Protein AF-A0A368ZYV3-F1 (afdb_monomer)

Radius of gyration: 25.02 Å; Cα contacts (8 Å, |Δi|>4): 483; chains: 1; bounding box: 63×37×104 Å

St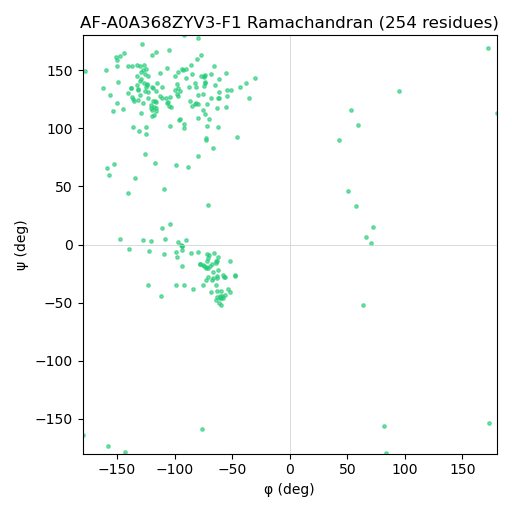ructure (mmCIF, N/CA/C/O backbone):
data_AF-A0A368ZYV3-F1
#
_entry.id   AF-A0A368ZYV3-F1
#
loop_
_atom_site.group_PDB
_atom_site.id
_atom_site.type_symbol
_atom_site.label_atom_id
_atom_site.label_alt_id
_atom_site.label_comp_id
_atom_site.label_asym_id
_atom_site.label_entity_id
_atom_site.label_seq_id
_atom_site.pdbx_PDB_ins_code
_atom_site.Cartn_x
_atom_site.Cartn_y
_atom_site.Cartn_z
_atom_site.occupancy
_atom_site.B_iso_or_equiv
_atom_site.auth_seq_id
_atom_site.auth_comp_id
_atom_site.auth_asym_id
_atom_site.auth_atom_id
_atom_site.pdbx_PDB_model_num
ATOM 1 N N . MET A 1 1 ? 30.693 12.820 -78.536 1.00 33.97 1 MET A N 1
ATOM 2 C CA . MET A 1 1 ? 31.665 11.745 -78.817 1.00 33.97 1 MET A CA 1
ATOM 3 C C . MET A 1 1 ? 32.549 11.592 -77.582 1.00 33.97 1 MET A C 1
ATOM 5 O O . MET A 1 1 ? 33.173 12.561 -77.186 1.00 33.97 1 MET A O 1
ATOM 9 N N . HIS A 1 2 ? 32.470 10.416 -76.956 1.00 32.28 2 HIS A N 1
ATOM 10 C CA . HIS A 1 2 ? 33.308 9.838 -75.888 1.00 32.28 2 HIS A CA 1
ATOM 11 C C . HIS A 1 2 ? 33.482 10.515 -74.511 1.00 32.28 2 HIS A C 1
ATOM 13 O O . HIS A 1 2 ? 34.312 11.390 -74.295 1.00 32.28 2 HIS A O 1
ATOM 19 N N . GLN A 1 3 ? 32.749 9.920 -73.557 1.00 32.88 3 GLN A N 1
ATOM 20 C CA . GLN A 1 3 ? 33.145 9.590 -72.181 1.00 32.88 3 GLN A CA 1
ATOM 21 C C . GLN A 1 3 ? 34.642 9.289 -71.990 1.00 32.88 3 GLN A C 1
ATOM 23 O O . GLN A 1 3 ? 35.228 8.524 -72.757 1.00 32.88 3 GLN A O 1
ATOM 28 N N . LYS A 1 4 ? 35.178 9.716 -70.840 1.00 32.16 4 LYS A N 1
ATOM 29 C CA . LYS A 1 4 ? 36.143 8.928 -70.062 1.00 32.16 4 LYS A CA 1
ATOM 30 C C . LYS A 1 4 ?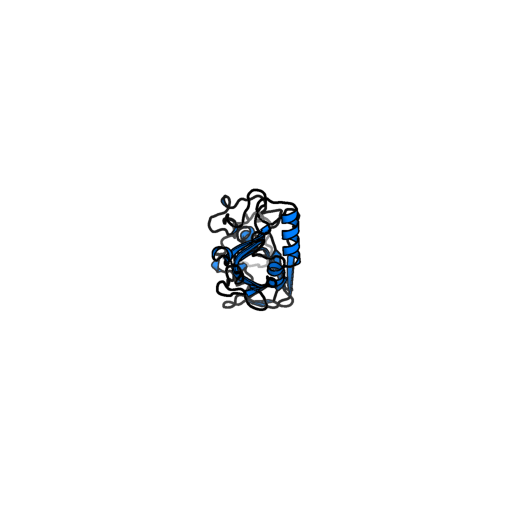 35.715 8.899 -68.594 1.00 32.16 4 LYS A C 1
ATOM 32 O O . LYS A 1 4 ? 35.490 9.938 -67.985 1.00 32.16 4 LYS A O 1
ATOM 37 N N . PHE A 1 5 ? 35.567 7.680 -68.085 1.00 38.03 5 PHE A N 1
ATOM 38 C CA . PHE A 1 5 ? 35.397 7.336 -66.677 1.00 38.03 5 PHE A CA 1
ATOM 39 C C . PHE A 1 5 ? 36.722 7.486 -65.926 1.00 38.03 5 PHE A C 1
ATOM 41 O O . PHE A 1 5 ? 37.752 7.073 -66.451 1.00 38.03 5 PHE A O 1
ATOM 48 N N . THR A 1 6 ? 36.651 7.905 -64.664 1.00 37.31 6 THR A N 1
ATOM 49 C CA . THR A 1 6 ? 37.483 7.353 -63.584 1.00 37.31 6 THR A CA 1
ATOM 50 C C . THR A 1 6 ? 36.707 7.455 -62.274 1.00 37.31 6 THR A C 1
ATOM 52 O O . THR A 1 6 ? 36.262 8.531 -61.888 1.00 37.31 6 THR A O 1
ATOM 55 N N . SER A 1 7 ? 36.504 6.295 -61.657 1.00 40.12 7 SER A N 1
ATOM 56 C CA . SER A 1 7 ? 35.848 6.066 -60.368 1.00 40.12 7 SER A CA 1
ATOM 57 C C . SER A 1 7 ? 36.787 6.360 -59.184 1.00 40.12 7 SER A C 1
ATOM 59 O O . SER A 1 7 ? 37.982 6.551 -59.396 1.00 40.12 7 SER A O 1
ATOM 61 N N . ILE A 1 8 ? 36.239 6.214 -57.961 1.00 34.94 8 ILE A N 1
ATOM 62 C CA . ILE A 1 8 ? 36.860 6.226 -56.609 1.00 34.94 8 ILE A CA 1
ATOM 63 C C . ILE A 1 8 ? 36.805 7.615 -55.948 1.00 34.94 8 ILE A C 1
ATOM 65 O O . ILE A 1 8 ? 37.243 8.584 -56.544 1.00 34.94 8 ILE A O 1
ATOM 69 N N . SER A 1 9 ? 36.404 7.829 -54.695 1.00 34.31 9 SER A N 1
ATOM 70 C CA . SER A 1 9 ? 35.602 7.159 -53.659 1.00 34.31 9 SER A CA 1
ATOM 71 C C . SER A 1 9 ? 35.607 8.151 -52.477 1.00 34.31 9 SER A C 1
ATOM 73 O O . SER A 1 9 ? 36.602 8.844 -52.296 1.00 34.31 9 SER A O 1
ATOM 75 N N . LEU A 1 10 ? 34.533 8.167 -51.682 1.00 35.06 10 LEU A N 1
ATOM 76 C CA . LEU A 1 10 ? 34.496 8.532 -50.254 1.00 35.06 10 LEU A CA 1
ATOM 77 C C . LEU A 1 10 ? 35.099 9.885 -49.795 1.00 35.06 10 LEU A C 1
ATOM 79 O O . LEU A 1 10 ? 36.307 10.062 -49.722 1.00 35.06 10 LEU A O 1
ATOM 83 N N . ILE A 1 11 ? 34.246 10.772 -49.275 1.00 35.81 11 ILE A N 1
ATOM 84 C CA . ILE A 1 11 ? 34.089 11.019 -47.824 1.00 35.81 11 ILE A CA 1
ATOM 85 C C . ILE A 1 11 ? 33.019 12.106 -47.654 1.00 35.81 11 ILE A C 1
ATOM 87 O O . ILE A 1 11 ? 33.188 13.262 -48.039 1.00 35.81 11 ILE A O 1
ATOM 91 N N . CYS A 1 12 ? 31.893 11.702 -47.068 1.00 31.83 12 CYS A N 1
ATOM 92 C CA . CYS A 1 12 ? 30.868 12.589 -46.545 1.00 31.83 12 CYS A CA 1
ATOM 93 C C . CYS A 1 12 ? 31.456 13.452 -45.420 1.00 31.83 12 CYS A C 1
ATOM 95 O O . CYS A 1 12 ? 31.539 13.011 -44.277 1.00 31.83 12 CYS A O 1
ATOM 97 N N . LEU A 1 13 ? 31.796 14.704 -45.717 1.00 36.81 13 LEU A N 1
ATOM 98 C CA . LEU A 1 13 ? 31.813 15.769 -44.716 1.00 36.81 13 LEU A CA 1
ATOM 99 C C . LEU A 1 13 ? 30.372 16.252 -44.499 1.00 36.81 13 LEU A C 1
ATOM 101 O O . LEU A 1 13 ? 29.961 17.299 -44.986 1.00 36.81 13 LEU A O 1
ATOM 105 N N . ALA A 1 14 ? 29.591 15.457 -43.767 1.00 34.62 14 ALA A N 1
ATOM 106 C CA . ALA A 1 14 ? 28.346 15.901 -43.148 1.00 34.62 14 ALA A CA 1
ATOM 107 C C . ALA A 1 14 ? 28.633 16.232 -41.677 1.00 34.62 14 ALA A C 1
ATOM 109 O O . ALA A 1 14 ? 28.217 15.525 -40.767 1.00 34.62 14 ALA A O 1
ATOM 110 N N . ALA A 1 15 ? 29.399 17.299 -41.454 1.00 38.00 15 ALA A N 1
ATOM 111 C CA . ALA A 1 15 ? 29.661 17.858 -40.131 1.00 38.00 15 ALA A CA 1
ATOM 112 C C . ALA A 1 15 ? 28.939 19.203 -39.967 1.00 38.00 15 ALA A C 1
ATOM 114 O O . ALA A 1 15 ? 29.550 20.175 -39.554 1.00 38.00 15 ALA A O 1
ATOM 115 N N . LEU A 1 16 ? 27.653 19.269 -40.329 1.00 39.84 16 LEU A N 1
ATOM 116 C CA . LEU A 1 16 ? 26.749 20.386 -40.022 1.00 39.84 16 LEU A CA 1
ATOM 117 C C . LEU A 1 16 ? 25.301 19.870 -39.966 1.00 39.84 16 LEU A C 1
ATOM 119 O O . LEU A 1 16 ? 24.495 20.139 -40.848 1.00 39.84 16 LEU A O 1
ATOM 123 N N . ALA A 1 17 ? 24.982 19.080 -38.941 1.00 35.84 17 ALA A N 1
ATOM 124 C CA . ALA A 1 17 ? 23.601 18.787 -38.547 1.00 35.84 17 ALA A CA 1
ATOM 125 C C . ALA A 1 17 ? 23.559 18.357 -37.071 1.00 35.84 17 ALA A C 1
ATOM 127 O O . ALA A 1 17 ? 23.160 17.246 -36.742 1.00 35.84 17 ALA A O 1
ATOM 128 N N . CYS A 1 18 ? 24.015 19.229 -36.172 1.00 36.91 18 CYS A N 1
ATOM 129 C CA . CYS A 1 18 ? 23.784 19.084 -34.734 1.00 36.91 18 CYS A CA 1
ATOM 130 C C . CYS A 1 18 ? 22.955 20.282 -34.269 1.00 36.91 18 CYS A C 1
ATOM 132 O O . CYS A 1 18 ? 23.460 21.226 -33.682 1.00 36.91 18 CYS A O 1
ATOM 134 N N . ASN A 1 19 ? 21.701 20.282 -34.699 1.00 35.53 19 ASN A N 1
ATOM 135 C CA . ASN A 1 19 ? 20.584 21.007 -34.104 1.00 35.53 19 ASN A CA 1
ATOM 136 C C . ASN A 1 19 ? 19.347 20.271 -34.600 1.00 35.53 19 ASN A C 1
ATOM 138 O O . ASN A 1 19 ? 18.601 20.750 -35.450 1.00 35.53 19 ASN A O 1
ATOM 142 N N . LYS A 1 20 ? 19.210 19.021 -34.153 1.00 32.03 20 LYS A N 1
ATOM 143 C CA . LYS A 1 20 ? 17.906 18.389 -34.169 1.00 32.03 20 LYS A CA 1
ATOM 144 C C . LYS A 1 20 ? 17.322 18.698 -32.808 1.00 32.03 20 LYS A C 1
ATOM 146 O O . LYS A 1 20 ? 17.771 18.146 -31.804 1.00 32.03 20 LYS A O 1
ATOM 151 N N . ASP A 1 21 ? 16.397 19.652 -32.806 1.00 30.23 21 ASP A N 1
ATOM 152 C CA . ASP A 1 21 ? 15.378 19.750 -31.778 1.00 30.23 21 ASP A CA 1
ATOM 153 C C . ASP A 1 21 ? 14.994 18.330 -31.372 1.00 30.23 21 ASP A C 1
ATOM 155 O O . ASP A 1 21 ? 14.705 17.482 -32.225 1.00 30.23 21 ASP A O 1
ATOM 159 N N . ILE A 1 22 ? 15.072 18.050 -30.074 1.00 31.38 22 ILE A N 1
ATOM 160 C CA . ILE A 1 22 ? 14.487 16.847 -29.500 1.00 31.38 22 ILE A CA 1
ATOM 161 C C . ILE A 1 22 ? 12.981 17.044 -29.676 1.00 31.38 22 ILE A C 1
ATOM 163 O O . ILE A 1 22 ? 12.295 17.583 -28.809 1.00 31.38 22 ILE A O 1
ATOM 167 N N . GLU A 1 23 ? 12.488 16.713 -30.870 1.00 31.41 23 GLU A N 1
ATOM 168 C CA . GLU A 1 23 ? 11.071 16.604 -31.156 1.00 31.41 23 GLU A CA 1
ATOM 169 C C . GLU A 1 23 ? 10.480 15.703 -30.081 1.00 31.41 23 GLU A C 1
ATOM 171 O O . GLU A 1 23 ? 11.042 14.660 -29.744 1.00 31.41 23 GLU A O 1
ATOM 176 N N . LYS A 1 24 ? 9.365 16.159 -29.514 1.00 33.91 24 LYS A N 1
ATOM 177 C CA . LYS A 1 24 ? 8.504 15.406 -28.609 1.00 33.91 24 LYS A CA 1
ATOM 178 C C . LYS A 1 24 ? 8.254 14.001 -29.170 1.00 33.91 24 LYS A C 1
ATOM 180 O O . LYS A 1 24 ? 7.297 13.790 -29.903 1.00 33.91 24 LYS A O 1
ATOM 185 N N . ILE A 1 25 ? 9.067 13.027 -28.780 1.00 35.09 25 ILE A N 1
ATOM 186 C CA . ILE A 1 25 ? 8.719 11.609 -28.863 1.00 35.09 25 ILE A CA 1
ATOM 187 C C . ILE A 1 25 ? 8.007 11.292 -27.546 1.00 35.09 25 ILE A C 1
ATOM 189 O O . ILE A 1 25 ? 8.547 10.639 -26.663 1.00 35.09 25 ILE A O 1
ATOM 193 N N . LEU A 1 26 ? 6.827 11.879 -27.362 1.00 36.16 26 LEU A N 1
ATOM 194 C CA . LEU A 1 26 ? 5.929 11.593 -26.245 1.00 36.16 26 LEU A CA 1
ATOM 195 C C . LEU A 1 26 ? 4.517 11.426 -26.798 1.00 36.16 26 LEU A C 1
ATOM 197 O O . LEU A 1 26 ? 3.615 12.154 -26.415 1.00 36.16 26 LEU A O 1
ATOM 201 N N . ASP A 1 27 ? 4.379 10.484 -27.724 1.00 34.78 27 ASP A N 1
ATOM 202 C CA . ASP A 1 27 ? 3.109 9.864 -28.110 1.00 34.78 27 ASP A CA 1
ATOM 203 C C . ASP A 1 27 ? 3.357 8.361 -28.342 1.00 34.78 27 ASP A C 1
ATOM 205 O O . ASP A 1 27 ? 2.910 7.774 -29.322 1.00 34.78 27 ASP A O 1
ATOM 209 N N . PHE A 1 28 ? 4.113 7.711 -27.444 1.00 38.25 28 PHE A N 1
ATOM 210 C CA . PHE A 1 28 ? 3.924 6.272 -27.273 1.00 38.25 28 PHE A CA 1
ATOM 211 C C . PHE A 1 28 ? 2.586 6.117 -26.561 1.00 38.25 28 PHE A C 1
ATOM 213 O O . PHE A 1 28 ? 2.461 6.414 -25.369 1.00 38.25 28 PHE A O 1
ATOM 220 N N . GLU A 1 29 ? 1.572 5.760 -27.343 1.00 43.44 29 GLU A N 1
ATOM 221 C CA . GLU A 1 29 ? 0.237 5.439 -26.871 1.00 43.44 29 GLU A CA 1
ATOM 222 C C . GLU A 1 29 ? 0.337 4.561 -25.619 1.00 43.44 29 GLU A C 1
ATOM 224 O O . GLU A 1 29 ? 1.109 3.602 -25.550 1.00 43.44 29 GLU A O 1
ATOM 229 N N . TYR A 1 30 ? -0.466 4.886 -24.607 1.00 43.94 30 TYR A N 1
ATOM 230 C CA . TYR A 1 30 ? -0.571 4.118 -23.363 1.00 43.94 30 TYR A CA 1
ATOM 231 C C . TYR A 1 30 ? -0.837 2.609 -23.592 1.00 43.94 30 TYR A C 1
ATOM 233 O O . TYR A 1 30 ? -0.672 1.820 -22.659 1.00 43.94 30 TYR A O 1
ATOM 241 N N . GLU A 1 31 ? -1.223 2.217 -24.811 1.00 46.94 31 GLU A N 1
ATOM 242 C CA . GLU A 1 31 ? -1.585 0.870 -25.249 1.00 46.94 31 GLU A CA 1
ATOM 243 C C . GLU A 1 31 ? -0.400 -0.093 -25.459 1.00 46.94 31 GLU A C 1
ATOM 245 O O . GLU A 1 31 ? -0.613 -1.302 -25.412 1.00 46.94 31 GLU A O 1
ATOM 250 N N . GLU A 1 32 ? 0.850 0.373 -25.592 1.00 56.84 32 GLU A N 1
ATOM 251 C CA . GLU A 1 32 ? 1.996 -0.533 -25.829 1.00 56.84 32 GLU A CA 1
ATOM 252 C C . GLU A 1 32 ? 2.689 -1.052 -24.552 1.00 56.84 32 GLU A C 1
ATOM 254 O O . GLU A 1 32 ? 3.689 -1.763 -24.633 1.00 56.84 32 GLU A O 1
ATOM 259 N N . ARG A 1 33 ? 2.199 -0.742 -23.344 1.00 72.31 33 ARG A N 1
ATOM 260 C CA . ARG A 1 33 ? 2.863 -1.175 -22.097 1.00 72.31 33 ARG A CA 1
ATOM 261 C C . ARG A 1 33 ? 2.776 -2.689 -21.905 1.00 72.31 33 ARG A C 1
ATOM 263 O O . ARG A 1 33 ? 1.693 -3.261 -21.860 1.00 72.31 33 ARG A O 1
ATOM 270 N N . ASN A 1 34 ? 3.925 -3.327 -21.702 1.00 77.56 34 ASN A N 1
ATOM 271 C CA . ASN A 1 34 ? 4.043 -4.777 -21.519 1.00 77.56 34 ASN A CA 1
ATOM 272 C C . ASN A 1 34 ? 4.670 -5.182 -20.175 1.00 77.56 34 ASN A C 1
ATOM 274 O O . ASN A 1 34 ? 4.814 -6.375 -19.901 1.00 77.56 34 ASN A O 1
ATOM 278 N N . ILE A 1 35 ? 4.981 -4.206 -19.318 1.00 80.56 35 ILE A N 1
ATOM 279 C CA . ILE A 1 35 ? 5.411 -4.408 -17.936 1.00 80.56 35 ILE A CA 1
ATOM 280 C C . ILE A 1 35 ? 4.336 -3.881 -16.991 1.00 80.56 35 ILE A C 1
ATOM 282 O O . ILE A 1 35 ? 3.916 -2.725 -17.089 1.00 80.56 35 ILE A O 1
ATOM 286 N N . TYR A 1 36 ? 3.917 -4.723 -16.053 1.00 81.00 36 TYR A N 1
ATOM 287 C CA . TYR A 1 36 ? 2.884 -4.423 -15.071 1.00 81.00 36 TYR A CA 1
ATOM 288 C C . TYR A 1 36 ? 3.379 -4.713 -13.659 1.00 81.00 36 TYR A C 1
ATOM 290 O O . TYR A 1 36 ? 4.159 -5.639 -13.449 1.00 81.00 36 TYR A O 1
ATOM 298 N N . ILE A 1 37 ? 2.858 -3.970 -12.689 1.00 78.81 37 ILE A N 1
ATOM 299 C CA . ILE A 1 37 ? 3.000 -4.272 -11.264 1.00 78.81 37 ILE A CA 1
ATOM 300 C C . ILE A 1 37 ? 1.632 -4.596 -10.666 1.00 78.81 37 ILE A C 1
ATOM 302 O O . ILE A 1 37 ? 0.637 -3.954 -11.000 1.00 78.81 37 ILE A O 1
ATOM 306 N N . ALA A 1 38 ? 1.572 -5.600 -9.799 1.00 79.19 38 ALA A N 1
ATOM 307 C CA . ALA A 1 38 ? 0.350 -6.024 -9.128 1.00 79.19 38 ALA A CA 1
ATOM 308 C C . ALA A 1 38 ? 0.636 -6.291 -7.645 1.00 79.19 38 ALA A C 1
ATOM 310 O O . ALA A 1 38 ? 1.190 -7.337 -7.311 1.00 79.19 38 ALA A O 1
ATOM 311 N N . PRO A 1 39 ? 0.309 -5.376 -6.724 1.00 76.88 39 PRO A N 1
ATOM 312 C CA . PRO A 1 39 ? 0.388 -5.698 -5.321 1.00 76.88 39 PRO A CA 1
ATOM 313 C C . PRO A 1 39 ? -0.763 -6.606 -4.898 1.00 76.88 39 PRO A C 1
ATOM 315 O O . PRO A 1 39 ? -1.899 -6.495 -5.367 1.00 76.88 39 PRO A O 1
ATOM 318 N N . VAL A 1 40 ? -0.443 -7.503 -3.979 1.00 80.12 40 VAL A N 1
ATOM 319 C CA . VAL A 1 40 ? -1.338 -8.525 -3.462 1.00 80.12 40 VAL A CA 1
ATOM 320 C C . VAL A 1 40 ? -1.288 -8.435 -1.944 1.00 80.12 40 VAL A C 1
ATOM 322 O O . VAL A 1 40 ? -0.251 -8.676 -1.332 1.00 80.12 40 VAL A O 1
ATOM 325 N N . PHE A 1 41 ? -2.398 -8.034 -1.330 1.00 82.75 41 PHE A N 1
ATOM 326 C CA . PHE A 1 41 ? -2.483 -7.862 0.119 1.00 82.75 41 PHE A CA 1
ATOM 327 C C . PHE A 1 41 ? -2.860 -9.177 0.796 1.00 82.75 41 PHE A C 1
ATOM 329 O O . PHE A 1 41 ? -3.793 -9.850 0.356 1.00 82.75 41 PHE A O 1
ATOM 336 N N . PHE A 1 42 ? -2.184 -9.513 1.892 1.00 86.06 42 PHE A N 1
ATOM 337 C CA . PHE A 1 42 ? -2.421 -10.730 2.662 1.00 86.06 42 PHE A CA 1
ATOM 338 C C . PHE A 1 42 ? -2.673 -10.434 4.132 1.00 86.06 42 PHE A C 1
ATOM 340 O O . PHE A 1 42 ? -2.071 -9.539 4.725 1.00 86.06 42 PHE A O 1
ATOM 347 N N . TYR A 1 43 ? -3.524 -11.253 4.735 1.00 86.88 43 TYR A N 1
ATOM 348 C CA . TYR A 1 43 ? -3.726 -11.315 6.173 1.00 86.88 43 TYR A CA 1
ATOM 349 C C . TYR A 1 43 ? -3.895 -12.777 6.587 1.00 86.88 43 TYR A C 1
ATOM 351 O O . TYR A 1 43 ? -4.682 -13.499 5.974 1.00 86.88 43 TYR A O 1
ATOM 359 N N . SER A 1 44 ? -3.161 -13.220 7.614 1.00 85.50 44 SER A N 1
ATOM 360 C CA . SER A 1 44 ? -3.226 -14.593 8.136 1.00 85.50 44 SER A CA 1
ATOM 361 C C . SER A 1 44 ? -3.075 -15.660 7.037 1.00 85.50 44 SER A C 1
ATOM 363 O O . SER A 1 44 ? -3.860 -16.598 6.913 1.00 85.50 44 SER A O 1
ATOM 365 N N . GLY A 1 45 ? -2.089 -15.462 6.155 1.00 82.88 45 GLY A N 1
ATOM 366 C CA . GLY A 1 45 ? -1.786 -16.377 5.046 1.00 82.88 45 GLY A CA 1
ATOM 367 C C . GLY A 1 45 ? -2.809 -16.410 3.899 1.00 82.88 45 GLY A C 1
ATOM 368 O O . GLY A 1 45 ? -2.609 -17.157 2.944 1.00 82.88 45 GLY A O 1
ATOM 369 N N . ALA A 1 46 ? -3.874 -15.606 3.944 1.00 85.75 46 ALA A N 1
ATOM 370 C CA . ALA A 1 46 ? -4.879 -15.518 2.887 1.00 85.75 46 ALA A CA 1
ATOM 371 C C . ALA A 1 46 ? -4.848 -14.151 2.195 1.00 85.75 46 ALA A C 1
ATOM 373 O O . ALA A 1 46 ? -4.580 -13.128 2.823 1.00 85.75 46 ALA A O 1
ATOM 374 N N . VAL A 1 47 ? -5.157 -14.128 0.894 1.00 83.69 47 VAL A N 1
ATOM 375 C CA . VAL A 1 47 ? -5.343 -12.871 0.154 1.00 83.69 47 VAL A CA 1
ATOM 376 C C . VAL A 1 47 ? -6.515 -12.113 0.778 1.00 83.69 47 VAL A C 1
ATOM 378 O O . VAL A 1 47 ? -7.616 -12.658 0.897 1.00 83.69 47 VAL A O 1
ATOM 381 N N . ALA A 1 48 ? -6.289 -10.859 1.161 1.00 81.19 48 ALA A N 1
ATOM 382 C CA . ALA A 1 48 ? -7.326 -9.980 1.676 1.00 81.19 48 ALA A CA 1
ATOM 383 C C . ALA A 1 48 ? -8.398 -9.764 0.600 1.00 81.19 48 ALA A C 1
ATOM 385 O O . ALA A 1 48 ? -8.068 -9.462 -0.546 1.00 81.19 48 ALA A O 1
ATOM 386 N N . ARG A 1 49 ? -9.676 -9.927 0.963 1.00 78.12 49 ARG A N 1
ATOM 387 C CA . ARG A 1 49 ? -10.841 -9.676 0.098 1.00 78.12 49 ARG A CA 1
ATOM 388 C C . ARG A 1 49 ? -11.937 -8.940 0.863 1.00 78.12 49 ARG A C 1
ATOM 390 O O . ARG A 1 49 ? -12.003 -9.064 2.083 1.00 78.12 49 ARG A O 1
ATOM 397 N N . ALA A 1 50 ? -12.777 -8.189 0.147 1.00 77.88 50 ALA A N 1
ATOM 398 C CA . ALA A 1 50 ? -13.821 -7.351 0.749 1.00 77.88 50 ALA A CA 1
ATOM 399 C C . ALA A 1 50 ? -14.851 -8.182 1.509 1.00 77.88 50 ALA A C 1
ATOM 401 O O . ALA A 1 50 ? -15.486 -7.702 2.437 1.00 77.88 50 ALA A O 1
ATOM 402 N N . ASP A 1 51 ? -15.045 -9.417 1.069 1.00 79.19 51 ASP A N 1
ATOM 403 C CA . ASP A 1 51 ? -16.001 -10.393 1.566 1.00 79.19 51 ASP A CA 1
ATOM 404 C C . ASP A 1 51 ? -15.406 -11.335 2.622 1.00 79.19 51 ASP A C 1
ATOM 406 O O . ASP A 1 51 ? -16.122 -12.178 3.160 1.00 79.19 51 ASP A O 1
ATOM 410 N N . THR A 1 52 ? -14.120 -11.188 2.954 1.00 83.94 52 THR A N 1
ATOM 411 C CA . THR A 1 52 ? -13.457 -12.031 3.951 1.00 83.94 52 THR A CA 1
ATOM 412 C C . THR A 1 52 ? -13.458 -11.367 5.324 1.00 83.94 52 THR A C 1
ATOM 414 O O . THR A 1 52 ? -13.073 -10.207 5.476 1.00 83.94 52 THR A O 1
ATOM 417 N N . LEU A 1 53 ? -13.839 -12.145 6.339 1.00 89.62 53 LEU A N 1
ATOM 418 C CA . LEU A 1 53 ? -13.683 -11.800 7.749 1.00 89.62 53 LEU A CA 1
ATOM 419 C C . LEU A 1 53 ? -12.452 -12.487 8.328 1.00 89.62 53 LEU A C 1
ATOM 421 O O . LEU A 1 53 ? -12.269 -13.694 8.175 1.00 89.62 53 LEU A O 1
ATOM 425 N N . PHE A 1 54 ? -11.644 -11.717 9.043 1.00 90.25 54 PHE A N 1
ATOM 426 C CA . PHE A 1 54 ? -10.426 -12.182 9.684 1.00 90.25 54 PHE A CA 1
ATOM 427 C C . PHE A 1 54 ? -10.537 -12.063 11.197 1.00 90.25 54 PHE A C 1
ATOM 429 O O . PHE A 1 54 ? -10.930 -11.016 11.700 1.00 90.25 54 PHE A O 1
ATOM 436 N N . ALA A 1 55 ? -10.185 -13.114 11.933 1.00 91.31 55 ALA A N 1
ATOM 437 C CA . ALA A 1 55 ? -10.048 -13.017 13.382 1.00 91.31 55 ALA A CA 1
ATOM 438 C C . ALA A 1 55 ? -8.768 -12.244 13.735 1.00 91.31 55 ALA A C 1
ATOM 440 O O . ALA A 1 55 ? -7.729 -12.459 13.112 1.00 91.31 55 ALA A O 1
ATOM 441 N N . THR A 1 56 ? -8.844 -11.371 14.738 1.00 90.56 56 THR A N 1
ATOM 442 C CA . THR A 1 56 ? -7.700 -10.609 15.255 1.00 90.56 56 THR A CA 1
ATOM 443 C C . THR A 1 56 ? -7.216 -11.171 16.591 1.00 90.56 56 THR A C 1
ATOM 445 O O . THR A 1 56 ? -7.923 -11.916 17.276 1.00 90.56 56 THR A O 1
ATOM 448 N N . SER A 1 57 ? -6.037 -10.727 17.030 1.00 90.44 57 SER A N 1
ATOM 449 C CA . SER A 1 57 ? -5.494 -11.047 18.359 1.00 90.44 57 SER A CA 1
ATOM 450 C C . SER A 1 57 ? -6.297 -10.462 19.534 1.00 90.44 57 SER A C 1
ATOM 452 O O . SER A 1 57 ? -6.013 -10.784 20.686 1.00 90.44 57 SER A O 1
ATOM 454 N N . TYR A 1 58 ? -7.296 -9.612 19.275 1.00 89.25 58 TYR A N 1
ATOM 455 C CA . TYR A 1 58 ? -8.083 -8.908 20.295 1.00 89.25 58 TYR A CA 1
ATOM 456 C C . TYR A 1 58 ? -9.483 -9.494 20.502 1.00 89.25 58 TYR A C 1
ATOM 458 O O . TYR A 1 58 ? -10.346 -8.822 21.061 1.00 89.25 58 TYR A O 1
ATOM 466 N N . ASN A 1 59 ? -9.715 -10.735 20.058 1.00 89.00 59 ASN A N 1
ATOM 467 C CA . ASN A 1 59 ? -11.031 -11.383 20.089 1.00 89.00 59 ASN A CA 1
ATOM 468 C C . ASN A 1 59 ? -12.111 -10.583 19.331 1.00 89.00 59 ASN A C 1
ATOM 470 O O . ASN A 1 59 ? -13.281 -10.567 19.708 1.00 89.00 59 ASN A O 1
ATOM 474 N N . THR A 1 60 ? -11.699 -9.908 18.259 1.00 92.38 60 THR A N 1
ATOM 475 C CA . THR A 1 60 ? -12.577 -9.209 17.316 1.00 92.38 60 THR A CA 1
ATOM 476 C C . THR A 1 60 ? -12.399 -9.795 15.921 1.00 92.38 60 THR A C 1
ATOM 478 O O . THR A 1 60 ? -11.411 -10.479 15.642 1.00 92.38 60 THR A O 1
ATOM 481 N N . TYR A 1 61 ? -13.348 -9.517 15.034 1.00 93.06 61 TYR A N 1
ATOM 482 C CA . TYR A 1 61 ? -13.234 -9.815 13.611 1.00 93.06 61 TYR A CA 1
ATOM 483 C C . TYR A 1 61 ? -13.009 -8.536 12.822 1.00 93.06 61 TYR A C 1
ATOM 485 O O . TYR A 1 61 ? -13.453 -7.463 13.218 1.00 93.06 61 TYR A O 1
ATOM 493 N N . LEU A 1 62 ? -12.338 -8.645 11.688 1.00 91.44 62 LEU A N 1
ATOM 494 C CA . LEU A 1 62 ? -12.009 -7.521 10.838 1.00 91.44 62 LEU A CA 1
ATOM 495 C C . LEU A 1 62 ? -12.370 -7.832 9.390 1.00 91.44 62 LEU A C 1
ATOM 497 O O . LEU A 1 62 ? -12.044 -8.899 8.872 1.00 91.44 62 LEU A O 1
ATOM 501 N N . GLN A 1 63 ? -13.031 -6.881 8.743 1.00 90.81 63 GLN A N 1
ATOM 502 C CA . GLN A 1 63 ? -13.322 -6.892 7.318 1.00 90.81 63 GLN A CA 1
ATOM 503 C C . GLN A 1 63 ? -12.583 -5.717 6.689 1.00 90.81 63 GLN A C 1
ATOM 505 O O . GLN A 1 63 ? -12.858 -4.559 7.006 1.00 90.81 63 GLN A O 1
ATOM 510 N N . ILE A 1 64 ? -11.618 -6.009 5.821 1.00 88.00 64 ILE A N 1
ATOM 511 C CA . ILE A 1 64 ? -10.877 -4.978 5.090 1.00 88.00 64 ILE A CA 1
ATOM 512 C C . ILE A 1 64 ? -11.730 -4.590 3.888 1.00 88.00 64 ILE A C 1
ATOM 514 O O . ILE A 1 64 ? -12.030 -5.441 3.062 1.00 88.00 64 ILE A O 1
ATOM 518 N N . GLU A 1 65 ? -12.103 -3.320 3.768 1.00 86.00 65 GLU A N 1
ATOM 519 C CA . GLU A 1 65 ? -12.871 -2.814 2.623 1.00 86.00 65 GLU A CA 1
ATOM 520 C C . GLU A 1 65 ? -11.956 -2.295 1.515 1.00 86.00 65 GLU A C 1
ATOM 522 O O . GLU A 1 65 ? -12.266 -2.417 0.331 1.00 86.00 65 GLU A O 1
ATOM 527 N N . SER A 1 66 ? -10.818 -1.700 1.881 1.00 82.31 66 SER A N 1
ATOM 528 C CA . SER A 1 66 ? -9.775 -1.353 0.918 1.00 82.31 66 SER A CA 1
ATOM 529 C C . SER A 1 66 ? -8.422 -1.153 1.585 1.00 82.31 66 SER A C 1
ATOM 531 O O . SER A 1 66 ? -8.351 -0.624 2.697 1.00 82.31 66 SER A O 1
ATOM 533 N N . ALA A 1 67 ? -7.363 -1.436 0.835 1.00 81.62 67 ALA A N 1
ATOM 534 C CA . ALA A 1 67 ? -6.008 -1.010 1.139 1.00 81.62 67 ALA A CA 1
ATOM 535 C C . ALA A 1 67 ? -5.448 -0.234 -0.061 1.00 81.62 67 ALA A C 1
ATOM 537 O O . ALA A 1 67 ? -5.650 -0.611 -1.207 1.00 81.62 67 ALA A O 1
ATOM 538 N N . ASN A 1 68 ? -4.761 0.870 0.187 1.00 79.31 68 ASN A N 1
ATOM 539 C CA . ASN A 1 68 ? -4.131 1.693 -0.835 1.00 79.31 68 ASN A CA 1
ATOM 540 C C . ASN A 1 68 ? -2.669 1.855 -0.467 1.00 79.31 68 ASN A C 1
ATOM 542 O O . ASN A 1 68 ? -2.377 2.190 0.678 1.00 79.31 68 ASN A O 1
ATOM 546 N N . LEU A 1 69 ? -1.774 1.646 -1.428 1.00 79.00 69 LEU A N 1
ATOM 547 C CA . LEU A 1 69 ? -0.345 1.832 -1.236 1.00 79.00 69 LEU A CA 1
ATOM 548 C C . LEU A 1 69 ? 0.210 2.695 -2.364 1.00 79.00 69 LEU A C 1
ATOM 550 O O . LEU A 1 69 ? 0.017 2.417 -3.544 1.00 79.00 69 LEU A O 1
ATOM 554 N N . ILE A 1 70 ? 0.927 3.743 -1.997 1.00 77.38 70 ILE A N 1
ATOM 555 C CA . ILE A 1 70 ? 1.589 4.639 -2.931 1.00 77.38 70 ILE A CA 1
ATOM 556 C C . ILE A 1 70 ? 3.055 4.235 -3.038 1.00 77.38 70 ILE A C 1
ATOM 558 O O . ILE A 1 70 ? 3.749 4.120 -2.027 1.00 77.38 70 ILE A O 1
ATOM 562 N N . PHE A 1 71 ? 3.549 4.076 -4.262 1.00 73.12 71 PHE A N 1
ATOM 563 C CA . PHE A 1 71 ? 4.966 3.857 -4.526 1.00 73.12 71 PHE A CA 1
ATOM 564 C C . PHE A 1 71 ? 5.434 4.686 -5.716 1.00 73.12 71 PHE A C 1
ATOM 566 O O . PHE A 1 71 ? 4.879 4.610 -6.800 1.00 73.12 71 PHE A O 1
ATOM 573 N N . SER A 1 72 ? 6.488 5.461 -5.530 1.00 70.12 72 SER A N 1
ATOM 574 C CA . SER A 1 72 ? 7.214 6.101 -6.617 1.00 70.12 72 SER A CA 1
ATOM 575 C C . SER A 1 72 ? 8.131 5.105 -7.340 1.00 70.12 72 SER A C 1
ATOM 577 O O . SER A 1 72 ? 8.405 4.013 -6.852 1.00 70.12 72 SER A O 1
ATOM 579 N N . ASN A 1 73 ? 8.571 5.490 -8.542 1.00 70.00 73 ASN A N 1
ATOM 580 C CA . ASN A 1 73 ? 9.689 4.888 -9.276 1.00 70.00 73 ASN A CA 1
ATOM 581 C C . ASN A 1 73 ? 9.740 3.349 -9.256 1.00 70.00 73 ASN A C 1
ATOM 583 O O . ASN A 1 73 ? 10.408 2.753 -8.413 1.00 70.00 73 ASN A O 1
ATOM 587 N N . PHE A 1 74 ? 9.095 2.701 -10.225 1.00 76.44 74 PHE A N 1
ATOM 588 C CA . PHE A 1 74 ? 9.354 1.289 -10.498 1.00 76.44 74 PHE A CA 1
ATOM 589 C C . PHE A 1 74 ? 10.483 1.179 -11.532 1.00 76.44 74 PHE A C 1
ATOM 591 O O . PHE A 1 74 ? 10.694 2.069 -12.361 1.00 76.44 74 PHE A O 1
ATOM 598 N N . PHE A 1 75 ? 11.255 0.107 -11.487 1.00 77.31 75 PHE A N 1
ATOM 599 C CA . PHE A 1 75 ? 12.273 -0.149 -12.492 1.00 77.31 75 PHE A CA 1
ATOM 600 C C . PHE A 1 75 ? 12.484 -1.640 -12.668 1.00 77.31 75 PHE A C 1
ATOM 602 O O . PHE A 1 75 ? 12.280 -2.435 -11.752 1.00 77.31 75 PHE A O 1
ATOM 609 N N . VAL A 1 76 ? 12.926 -2.004 -13.862 1.00 79.50 76 VAL A N 1
ATOM 610 C CA . VAL A 1 76 ? 13.354 -3.353 -14.198 1.00 79.50 76 VAL A CA 1
ATOM 611 C C . VAL A 1 76 ? 14.798 -3.270 -14.646 1.00 79.50 76 VAL A C 1
ATOM 613 O O . VAL A 1 76 ? 15.127 -2.572 -15.601 1.00 79.50 76 VAL A O 1
ATOM 616 N N . SER A 1 77 ? 15.668 -3.964 -13.934 1.00 80.44 77 SER A N 1
ATOM 617 C CA . SER A 1 77 ? 17.076 -4.091 -14.265 1.00 80.44 77 SER A CA 1
ATOM 618 C C . SER A 1 77 ? 17.327 -5.419 -14.967 1.00 80.44 77 SER A C 1
ATOM 620 O O . SER A 1 77 ? 16.691 -6.429 -14.673 1.00 80.44 77 SER A O 1
ATOM 622 N N . THR A 1 78 ? 18.249 -5.419 -15.913 1.00 77.31 78 THR A N 1
ATOM 623 C CA . THR A 1 78 ? 18.694 -6.586 -16.676 1.00 77.31 78 THR A CA 1
ATOM 624 C C . THR A 1 78 ? 20.217 -6.651 -16.609 1.00 77.31 78 THR A C 1
ATOM 626 O O . THR A 1 78 ? 20.862 -5.727 -16.117 1.00 77.31 78 THR A O 1
ATOM 629 N N . ASP A 1 79 ? 20.814 -7.723 -17.113 1.00 75.06 79 ASP A N 1
ATOM 630 C CA . ASP A 1 79 ? 22.269 -7.851 -17.240 1.00 75.06 79 ASP A CA 1
ATOM 631 C C . ASP A 1 79 ? 22.903 -6.819 -18.195 1.00 75.06 79 ASP A C 1
ATOM 633 O O . ASP A 1 79 ? 24.121 -6.638 -18.181 1.00 75.06 79 ASP A O 1
ATOM 637 N N . ILE A 1 80 ? 22.089 -6.135 -19.006 1.00 73.06 80 ILE A N 1
ATOM 638 C CA . ILE A 1 80 ? 22.532 -5.185 -20.035 1.00 73.06 80 ILE A CA 1
ATOM 639 C C . ILE A 1 80 ? 22.151 -3.739 -19.687 1.00 73.06 80 ILE A C 1
ATOM 641 O O . ILE A 1 80 ? 22.961 -2.834 -19.874 1.00 73.06 80 ILE A O 1
ATOM 645 N N . ASP A 1 81 ? 20.923 -3.507 -19.220 1.00 70.31 81 ASP A N 1
ATOM 646 C CA . ASP A 1 81 ? 20.361 -2.164 -19.028 1.00 70.31 81 ASP A CA 1
ATOM 647 C C . ASP A 1 81 ? 19.332 -2.113 -17.884 1.00 70.31 81 ASP A C 1
ATOM 649 O O . ASP A 1 81 ? 18.784 -3.140 -17.473 1.00 70.31 81 ASP A O 1
ATOM 653 N N . THR A 1 82 ? 19.047 -0.914 -17.374 1.00 72.81 82 THR A N 1
ATOM 654 C CA . THR A 1 82 ? 17.981 -0.657 -16.397 1.00 72.81 82 THR A CA 1
ATOM 655 C C . THR A 1 82 ? 16.910 0.248 -16.987 1.00 72.81 82 THR A C 1
ATOM 657 O O . THR A 1 82 ? 17.137 1.416 -17.293 1.00 72.81 82 THR A O 1
ATOM 660 N N . PHE A 1 83 ? 15.703 -0.295 -17.076 1.00 73.06 83 PHE A N 1
ATOM 661 C CA . PHE A 1 83 ? 14.520 0.376 -17.581 1.00 73.06 83 PHE A CA 1
ATOM 662 C C . PHE A 1 83 ? 13.727 0.939 -16.408 1.00 73.06 83 PHE A C 1
ATOM 664 O O . PHE A 1 83 ? 13.085 0.204 -15.656 1.00 73.06 83 PHE A O 1
ATOM 671 N N . TYR A 1 84 ? 13.763 2.255 -16.247 1.00 68.69 84 TYR A N 1
ATOM 672 C CA . TYR A 1 84 ? 12.884 2.942 -15.310 1.00 68.69 84 TYR A CA 1
ATOM 673 C C . TYR A 1 84 ? 11.489 3.061 -15.911 1.00 68.69 84 TYR A C 1
ATOM 675 O O . TYR A 1 84 ? 11.332 3.268 -17.117 1.00 68.69 84 TYR A O 1
ATOM 683 N N . THR A 1 85 ? 10.466 2.978 -15.066 1.00 61.47 85 THR A N 1
ATOM 684 C CA . THR A 1 85 ? 9.143 3.464 -15.446 1.00 61.47 85 THR A CA 1
ATOM 685 C C . THR A 1 85 ? 9.269 4.906 -15.897 1.00 61.47 85 THR A C 1
ATOM 687 O O . THR A 1 85 ? 9.869 5.707 -15.180 1.00 61.47 85 THR A O 1
ATOM 690 N N . ASP A 1 86 ? 8.748 5.195 -17.090 1.00 52.91 86 ASP A N 1
ATOM 691 C CA . ASP A 1 86 ? 8.858 6.479 -17.779 1.00 52.91 86 ASP A CA 1
ATOM 692 C C . ASP A 1 86 ? 8.766 7.673 -16.812 1.00 52.91 86 ASP A C 1
ATOM 694 O O . ASP A 1 86 ? 7.930 7.712 -15.914 1.00 52.91 86 ASP A O 1
ATOM 698 N N . SER A 1 87 ? 9.595 8.689 -17.024 1.00 42.16 87 SER A N 1
ATOM 699 C CA . SER A 1 87 ? 9.487 10.001 -16.383 1.00 42.16 87 SER A CA 1
ATOM 700 C C . SER A 1 87 ? 8.067 10.603 -16.410 1.00 42.16 87 SER A C 1
ATOM 702 O O . SER A 1 87 ? 7.702 11.350 -15.497 1.00 42.16 87 SER A O 1
ATOM 704 N N . LEU A 1 88 ? 7.232 10.241 -17.396 1.00 36.75 88 LEU A N 1
ATOM 705 C CA . LEU A 1 88 ? 5.804 10.579 -17.457 1.00 36.75 88 LEU A CA 1
ATOM 706 C C . LEU A 1 88 ? 4.953 9.905 -16.370 1.00 36.75 88 LEU A C 1
ATOM 708 O O . LEU A 1 88 ? 3.912 10.442 -15.988 1.00 36.75 88 LEU A O 1
ATOM 712 N N . LEU A 1 89 ? 5.402 8.777 -15.817 1.00 40.94 89 LEU A N 1
ATOM 713 C CA . LEU A 1 89 ? 4.777 8.114 -14.675 1.00 40.94 89 LEU A CA 1
ATOM 714 C C . LEU A 1 89 ? 4.994 8.867 -13.368 1.00 40.94 89 LEU A C 1
ATOM 716 O O . LEU A 1 89 ? 4.221 8.627 -12.454 1.00 40.94 89 LEU A O 1
ATOM 720 N N . ARG A 1 90 ? 5.826 9.921 -13.297 1.00 40.91 90 ARG A N 1
ATOM 721 C CA . ARG A 1 90 ? 5.711 10.901 -12.191 1.00 40.91 90 ARG A CA 1
ATOM 722 C C . ARG A 1 90 ? 4.258 11.353 -11.967 1.00 40.91 90 ARG A C 1
ATOM 724 O O . ARG A 1 90 ? 3.908 11.695 -10.842 1.00 40.91 90 ARG A O 1
ATOM 731 N N . LYS A 1 91 ? 3.420 11.295 -13.016 1.00 39.09 91 LYS A N 1
ATOM 732 C CA . LYS A 1 91 ? 1.989 11.616 -12.997 1.00 39.09 91 LYS A CA 1
ATOM 733 C C . LYS A 1 91 ? 1.020 10.416 -12.858 1.00 39.09 91 LYS A C 1
ATOM 735 O O . LYS A 1 91 ? -0.192 10.565 -12.942 1.00 39.09 91 LYS A O 1
ATOM 740 N N . GLN A 1 92 ? 1.505 9.191 -12.719 1.00 42.28 92 GLN A N 1
ATOM 741 C CA . GLN A 1 92 ? 0.661 7.988 -12.631 1.00 42.28 92 GLN A CA 1
ATOM 742 C C . GLN A 1 92 ? 1.254 6.884 -11.741 1.00 42.28 92 GLN A C 1
ATOM 744 O O . GLN A 1 92 ? 0.657 5.818 -11.636 1.00 42.28 92 GLN A O 1
ATOM 749 N N . SER A 1 93 ? 2.384 7.126 -11.065 1.00 43.84 93 SER A N 1
ATOM 750 C CA . SER A 1 93 ? 3.054 6.201 -10.138 1.00 43.84 93 SER A CA 1
ATOM 751 C C . SER A 1 93 ? 2.283 6.008 -8.835 1.00 43.84 93 SER A C 1
ATOM 753 O O . SER A 1 93 ? 2.875 5.931 -7.774 1.00 43.84 93 SER A O 1
ATOM 755 N N . ILE A 1 94 ? 0.957 6.036 -8.847 1.00 49.12 94 ILE A N 1
ATOM 756 C CA . ILE A 1 94 ? 0.177 5.891 -7.626 1.00 49.12 94 ILE A CA 1
ATOM 757 C C . ILE A 1 94 ? -0.949 4.937 -7.881 1.00 49.12 94 ILE A C 1
ATOM 759 O O . ILE A 1 94 ? -1.771 5.122 -8.774 1.00 49.12 94 ILE A O 1
ATOM 763 N N . PHE A 1 95 ? -0.968 3.907 -7.057 1.00 50.34 95 PHE A N 1
ATOM 764 C CA . PHE A 1 95 ? -1.732 2.719 -7.327 1.00 50.34 95 PHE A CA 1
ATOM 765 C C . PHE A 1 95 ? -2.643 2.477 -6.130 1.00 50.34 95 PHE A C 1
ATOM 767 O O . PHE A 1 95 ? -2.266 1.917 -5.110 1.00 50.34 95 PHE A O 1
ATOM 774 N N . SER A 1 96 ? -3.872 2.971 -6.242 1.00 45.03 96 SER A N 1
ATOM 775 C CA . SER A 1 96 ? -4.950 2.629 -5.315 1.00 45.03 96 SER A CA 1
ATOM 776 C C . SER A 1 96 ? -5.493 1.271 -5.734 1.00 45.03 96 SER A C 1
ATOM 778 O O . SER A 1 96 ? -5.880 1.103 -6.891 1.00 45.03 96 SER A O 1
ATOM 780 N N . LEU A 1 97 ? -5.450 0.282 -4.840 1.00 50.47 97 LEU A N 1
ATOM 781 C CA . LEU A 1 97 ? -5.731 -1.100 -5.212 1.00 50.47 97 LEU A CA 1
ATOM 782 C C . LEU A 1 97 ? -6.727 -1.754 -4.280 1.00 50.47 97 LEU A C 1
ATOM 784 O O . LEU A 1 97 ? -6.413 -2.326 -3.244 1.00 50.47 97 LEU A O 1
ATOM 788 N N . THR A 1 98 ? -7.967 -1.741 -4.737 1.00 52.31 98 THR A N 1
ATOM 789 C CA . THR A 1 98 ? -9.013 -2.604 -4.223 1.00 52.31 98 THR A CA 1
ATOM 790 C C . THR A 1 98 ? -8.872 -4.003 -4.832 1.00 52.31 98 THR A C 1
ATOM 792 O O . THR A 1 98 ? -9.144 -4.237 -6.005 1.00 52.31 98 THR A O 1
ATOM 795 N N . PHE A 1 99 ? -8.445 -4.940 -3.986 1.00 46.69 99 PHE A N 1
ATOM 796 C CA . PHE A 1 99 ? -8.477 -6.403 -4.122 1.00 46.69 99 PHE A CA 1
ATOM 797 C C . PHE A 1 99 ? -7.688 -7.084 -5.236 1.00 46.69 99 PHE A C 1
ATOM 799 O O . PHE A 1 99 ? -6.954 -8.017 -4.923 1.00 46.69 99 PHE A O 1
ATOM 806 N N . GLN A 1 100 ? -7.815 -6.692 -6.499 1.00 50.81 100 GLN A N 1
ATOM 807 C CA . GLN A 1 100 ? -7.107 -7.332 -7.610 1.00 50.81 100 GLN A CA 1
ATOM 808 C C . GLN A 1 100 ? -6.930 -6.328 -8.744 1.00 50.81 100 GLN A C 1
ATOM 810 O O . GLN A 1 100 ? -7.898 -5.894 -9.363 1.00 50.81 100 GLN A O 1
ATOM 815 N N . GLY A 1 101 ? -5.686 -5.966 -9.036 1.00 60.84 101 GLY A N 1
ATOM 816 C CA . GLY A 1 101 ? -5.377 -5.103 -10.164 1.00 60.84 101 GLY A CA 1
ATOM 817 C C . GLY A 1 101 ? -3.909 -5.195 -10.532 1.00 60.84 101 GLY A C 1
ATOM 818 O O . GLY A 1 101 ? -3.038 -5.156 -9.667 1.00 60.84 101 GLY A O 1
ATOM 819 N N . LYS A 1 102 ? -3.642 -5.311 -11.832 1.00 71.25 102 LYS A N 1
ATOM 820 C CA . LYS A 1 102 ? -2.320 -5.044 -12.395 1.00 71.25 102 LYS A CA 1
ATOM 821 C C . LYS A 1 102 ? -2.336 -3.632 -12.947 1.00 71.25 102 LYS A C 1
ATOM 823 O O . LYS A 1 102 ? -3.314 -3.248 -13.592 1.00 71.25 102 LYS A O 1
ATOM 828 N N . VAL A 1 103 ? -1.272 -2.877 -12.728 1.00 72.69 103 VAL A N 1
ATOM 829 C CA . VAL A 1 103 ? -1.180 -1.514 -13.237 1.00 72.69 103 VAL A CA 1
ATOM 830 C C . VAL A 1 103 ? 0.000 -1.381 -14.190 1.00 72.69 103 VAL A C 1
ATOM 832 O O . VAL A 1 103 ? 1.072 -1.920 -13.899 1.00 72.69 103 VAL A O 1
ATOM 835 N N . PRO A 1 104 ? -0.184 -0.731 -15.356 1.00 74.00 104 PRO A N 1
ATOM 836 C CA . PRO A 1 104 ? 0.888 -0.601 -16.329 1.00 74.00 104 PRO A CA 1
ATOM 837 C C . PRO A 1 104 ? 2.054 0.210 -15.760 1.00 74.00 104 PRO A C 1
ATOM 839 O O . PRO A 1 104 ? 1.908 1.401 -15.482 1.00 74.00 104 PRO A O 1
ATOM 842 N N . ALA A 1 105 ? 3.217 -0.419 -15.641 1.00 73.62 105 ALA A N 1
ATOM 843 C CA . ALA A 1 105 ? 4.424 0.188 -15.098 1.00 73.62 105 ALA A CA 1
ATOM 844 C C . ALA A 1 105 ? 5.367 0.658 -16.211 1.00 73.62 105 ALA A C 1
ATOM 846 O O . ALA A 1 105 ? 5.979 1.708 -16.090 1.00 73.62 105 ALA A O 1
ATOM 847 N N . GLY A 1 106 ? 5.463 -0.038 -17.341 1.00 74.81 106 GLY A N 1
ATOM 848 C CA . GLY A 1 106 ? 6.365 0.418 -18.394 1.00 74.81 106 GLY A CA 1
ATOM 849 C C . GLY A 1 106 ? 6.379 -0.446 -19.637 1.00 74.81 106 GLY A C 1
ATOM 850 O O . GLY A 1 106 ? 5.489 -1.270 -19.864 1.00 74.81 106 GLY A O 1
ATOM 851 N N . TYR A 1 107 ? 7.418 -0.230 -20.433 1.00 77.00 107 TYR A N 1
ATOM 852 C CA . TYR A 1 107 ? 7.673 -0.948 -21.668 1.00 77.00 107 TYR A CA 1
ATOM 853 C C . TYR A 1 107 ? 9.128 -1.401 -21.725 1.00 77.00 107 TYR A C 1
ATOM 855 O O . TYR A 1 107 ? 10.038 -0.625 -21.433 1.00 77.00 107 TYR A O 1
ATOM 863 N N . VAL A 1 108 ? 9.335 -2.637 -22.165 1.00 77.19 108 VAL A N 1
ATOM 864 C CA . VAL A 1 108 ? 10.634 -3.136 -22.623 1.00 77.19 108 VAL A CA 1
ATOM 865 C C . VAL A 1 108 ? 10.457 -3.861 -23.952 1.00 77.19 108 VAL A C 1
ATOM 867 O O . VAL A 1 108 ? 9.383 -4.381 -24.257 1.00 77.19 108 VAL A O 1
ATOM 870 N N . ARG A 1 109 ? 11.512 -3.914 -24.766 1.00 77.50 109 ARG A N 1
ATOM 871 C CA . ARG A 1 109 ? 11.462 -4.643 -26.041 1.00 77.50 109 ARG A CA 1
ATOM 872 C C . ARG A 1 109 ? 11.304 -6.146 -25.808 1.00 77.50 109 ARG A C 1
ATOM 874 O O . ARG A 1 109 ? 11.757 -6.673 -24.795 1.00 77.50 109 ARG A O 1
ATOM 881 N N . SER A 1 110 ? 10.712 -6.837 -26.779 1.00 82.44 110 SER A N 1
ATOM 882 C CA . SER A 1 110 ? 10.597 -8.298 -26.771 1.00 82.44 110 SER A CA 1
ATOM 883 C C . SER A 1 110 ? 11.967 -8.961 -26.591 1.00 82.44 110 SER A C 1
ATOM 885 O O . SER A 1 110 ? 12.936 -8.600 -27.261 1.00 82.44 110 SER A O 1
ATOM 887 N N . GLY A 1 111 ? 12.048 -9.935 -25.689 1.00 82.94 111 GLY A N 1
ATOM 888 C CA . GLY A 1 111 ? 13.301 -10.556 -25.286 1.00 82.94 111 GLY A CA 1
ATOM 889 C C . GLY A 1 111 ? 13.156 -11.507 -24.100 1.00 82.94 111 GLY A C 1
ATOM 890 O O . GLY A 1 111 ? 12.119 -11.585 -23.442 1.00 82.94 111 GLY A O 1
ATOM 891 N N . THR A 1 112 ? 14.227 -12.256 -23.845 1.00 85.06 112 THR A N 1
ATOM 892 C CA . THR A 1 112 ? 14.419 -13.063 -22.632 1.00 85.06 112 THR A CA 1
ATOM 893 C C . THR A 1 112 ? 15.422 -12.332 -21.756 1.00 85.06 112 THR A C 1
ATOM 895 O O . THR A 1 112 ? 16.564 -12.152 -22.174 1.00 85.06 112 THR A O 1
ATOM 898 N N . PHE A 1 113 ? 15.016 -11.944 -20.552 1.00 83.38 113 PHE A N 1
ATOM 899 C CA . PHE A 1 113 ? 15.846 -11.184 -19.625 1.00 83.38 113 PHE A CA 1
ATOM 900 C C . PHE A 1 113 ? 16.297 -12.089 -18.481 1.00 83.38 113 PHE A C 1
ATOM 902 O O . PHE A 1 113 ? 15.474 -12.704 -17.794 1.00 83.38 113 PHE A O 1
ATOM 909 N N . ARG A 1 114 ? 17.618 -12.216 -18.314 1.00 81.31 114 ARG A N 1
ATOM 910 C CA . ARG A 1 114 ? 18.250 -13.087 -17.314 1.00 81.31 114 ARG A CA 1
ATOM 911 C C . ARG A 1 114 ? 19.204 -12.301 -16.430 1.00 81.31 114 ARG A C 1
ATOM 913 O O . ARG A 1 114 ? 19.766 -11.310 -16.869 1.00 81.31 114 ARG A O 1
ATOM 920 N N . GLY A 1 115 ? 19.375 -12.744 -15.184 1.00 70.31 115 GLY A N 1
ATOM 921 C CA . GLY A 1 115 ? 20.277 -12.086 -14.225 1.00 70.31 115 GLY A CA 1
ATOM 922 C C . GLY A 1 115 ? 19.824 -10.681 -13.812 1.00 70.31 115 GLY A C 1
ATOM 923 O O . GLY A 1 115 ? 20.549 -9.986 -13.110 1.00 70.31 115 GLY A O 1
ATOM 924 N N . GLY A 1 116 ? 18.628 -10.290 -14.249 1.00 73.19 116 GLY A N 1
ATOM 925 C CA . GLY A 1 116 ? 17.972 -9.042 -13.923 1.00 73.19 116 GLY A CA 1
ATOM 926 C C . GLY A 1 116 ? 17.070 -9.152 -12.702 1.00 73.19 116 GLY A C 1
ATOM 927 O O . GLY A 1 116 ? 16.909 -10.211 -12.089 1.00 73.19 116 GLY A O 1
ATOM 928 N N . GLY A 1 117 ? 16.452 -8.034 -12.367 1.00 79.69 117 GLY A N 1
ATOM 929 C CA . GLY A 1 117 ? 15.501 -7.922 -11.284 1.00 79.69 117 GLY A CA 1
ATOM 930 C C . GLY A 1 117 ? 14.587 -6.731 -11.477 1.00 79.69 117 GLY A C 1
ATOM 931 O O . GLY A 1 117 ? 14.615 -6.058 -12.502 1.00 79.69 117 GLY A O 1
ATOM 932 N N . TYR A 1 118 ? 13.768 -6.458 -10.487 1.00 82.44 118 TYR A N 1
ATOM 933 C CA . TYR A 1 118 ? 12.873 -5.321 -10.496 1.00 82.44 118 TYR A CA 1
ATOM 934 C C . TYR A 1 118 ? 12.822 -4.710 -9.111 1.00 82.44 118 TYR A C 1
ATOM 936 O O . TYR A 1 118 ? 13.077 -5.383 -8.114 1.00 82.44 118 TYR A O 1
ATOM 944 N N . GLY A 1 119 ? 12.516 -3.426 -9.058 1.00 79.75 119 GLY A N 1
ATOM 945 C CA . GLY A 1 119 ? 12.404 -2.709 -7.810 1.00 79.75 119 GLY A CA 1
ATOM 946 C C . GLY A 1 119 ? 11.365 -1.612 -7.870 1.00 79.75 119 GLY A C 1
ATOM 947 O O . GLY A 1 119 ? 10.940 -1.180 -8.942 1.00 79.75 119 GLY A O 1
ATOM 948 N N . CYS A 1 120 ? 10.948 -1.169 -6.694 1.00 77.56 120 CYS A N 1
ATOM 949 C CA . CYS A 1 120 ? 10.103 0.002 -6.542 1.00 77.56 120 CYS A CA 1
ATOM 950 C C . CYS A 1 120 ? 10.477 0.783 -5.289 1.00 77.56 120 CYS A C 1
ATOM 952 O O . CYS A 1 120 ? 11.177 0.280 -4.408 1.00 77.56 120 CYS A O 1
ATOM 954 N N . GLN A 1 121 ? 9.990 2.014 -5.212 1.00 77.44 121 GLN A N 1
ATOM 955 C CA . GLN A 1 121 ? 10.254 2.913 -4.105 1.00 77.44 121 GLN A CA 1
ATOM 956 C C . GLN A 1 121 ? 8.938 3.265 -3.404 1.00 77.44 121 GLN A C 1
ATOM 958 O O . GLN A 1 121 ? 8.089 3.945 -3.965 1.00 77.44 121 GLN A O 1
ATOM 963 N N . PHE A 1 122 ? 8.728 2.807 -2.172 1.00 76.25 122 PHE A N 1
ATOM 964 C CA . PHE A 1 122 ? 7.484 3.116 -1.454 1.00 76.25 122 PHE A CA 1
ATOM 965 C C . PHE A 1 122 ? 7.447 4.564 -0.979 1.00 76.25 122 PHE A C 1
ATOM 967 O O . PHE A 1 122 ? 8.449 5.092 -0.504 1.00 76.25 122 PHE A O 1
ATOM 974 N N . GLY A 1 123 ? 6.275 5.187 -1.087 1.00 73.19 123 GLY A N 1
ATOM 975 C CA . GLY A 1 123 ? 6.080 6.605 -0.815 1.00 73.19 123 GLY A CA 1
ATOM 976 C C . GLY A 1 123 ? 6.431 7.515 -1.988 1.00 73.19 123 GLY A C 1
ATOM 977 O O . GLY A 1 123 ? 6.780 7.059 -3.079 1.00 73.19 123 GLY A O 1
ATOM 978 N N . LEU A 1 124 ? 6.272 8.822 -1.783 1.00 72.31 124 LEU A N 1
ATOM 979 C CA . LEU A 1 124 ? 6.552 9.819 -2.814 1.00 72.31 124 LEU A CA 1
ATOM 980 C C . LEU A 1 124 ? 7.944 10.398 -2.605 1.00 72.31 124 LEU A C 1
ATOM 982 O O . LEU A 1 124 ? 8.282 10.809 -1.496 1.00 72.31 124 LEU A O 1
ATOM 986 N N . ASP A 1 125 ? 8.700 10.511 -3.693 1.00 63.69 125 ASP A N 1
ATOM 987 C CA . ASP A 1 125 ? 9.941 11.276 -3.708 1.00 63.69 125 ASP A CA 1
ATOM 988 C C . ASP A 1 125 ? 9.676 12.720 -3.235 1.00 63.69 125 ASP A C 1
ATOM 990 O O . ASP A 1 125 ? 8.880 13.472 -3.824 1.00 63.69 125 ASP A O 1
ATOM 994 N N . SER A 1 126 ? 10.335 13.079 -2.131 1.00 51.84 126 SER A N 1
ATOM 995 C CA . SER A 1 126 ? 10.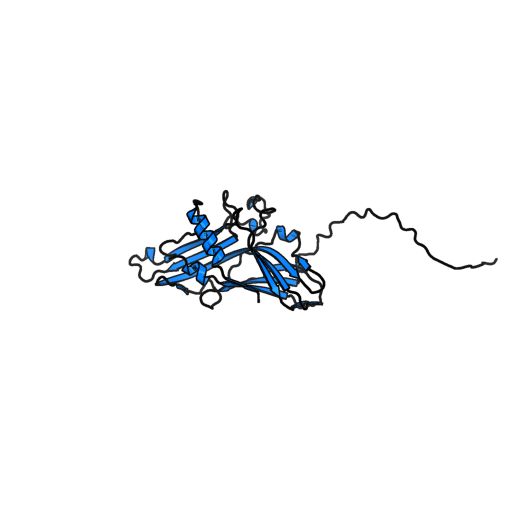203 14.357 -1.435 1.00 51.84 126 SER A CA 1
ATOM 996 C C . SER A 1 126 ? 10.629 15.545 -2.302 1.00 51.84 126 SER A C 1
ATOM 998 O O . SER A 1 126 ? 10.139 16.653 -2.082 1.00 51.84 126 SER A O 1
ATOM 1000 N N . ALA A 1 127 ? 11.452 15.325 -3.334 1.00 50.12 127 ALA A N 1
ATOM 1001 C CA . ALA A 1 127 ? 11.905 16.369 -4.250 1.00 50.12 127 ALA A CA 1
ATOM 1002 C C . ALA A 1 127 ? 10.862 16.775 -5.310 1.00 50.12 127 ALA A C 1
ATOM 1004 O O . ALA A 1 127 ? 11.013 17.826 -5.934 1.00 50.12 127 ALA A O 1
ATOM 1005 N N . VAL A 1 128 ? 9.819 15.967 -5.549 1.00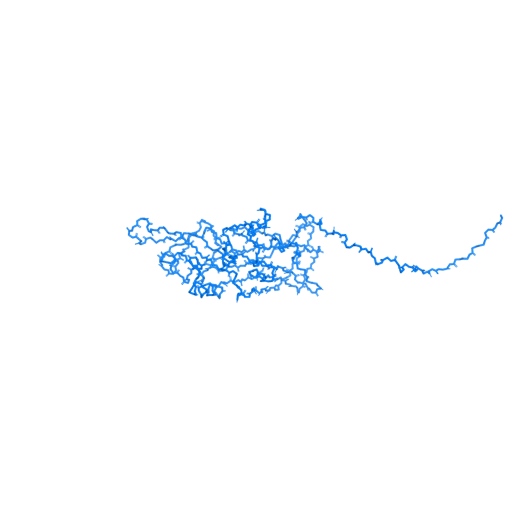 53.44 128 VAL A N 1
ATOM 1006 C CA . VAL A 1 128 ? 8.939 16.140 -6.725 1.00 53.44 128 VAL A CA 1
ATOM 1007 C C . VAL A 1 128 ? 7.462 16.310 -6.361 1.00 53.44 128 VAL A C 1
ATOM 1009 O O . VAL A 1 128 ? 6.770 17.075 -7.027 1.00 53.44 128 VAL A O 1
ATOM 1012 N N . ASN A 1 129 ? 6.965 15.654 -5.305 1.00 54.97 129 ASN A N 1
ATOM 1013 C CA . ASN A 1 129 ? 5.515 15.440 -5.154 1.00 54.97 129 ASN A CA 1
ATOM 1014 C C . ASN A 1 129 ? 4.905 15.878 -3.811 1.00 54.97 129 ASN A C 1
ATOM 1016 O O . ASN A 1 129 ? 3.705 15.699 -3.606 1.00 54.97 129 ASN A O 1
ATOM 1020 N N . PHE A 1 130 ? 5.682 16.479 -2.906 1.00 55.38 130 PHE A N 1
ATOM 1021 C CA . PHE A 1 130 ? 5.164 16.911 -1.599 1.00 55.38 130 PHE A CA 1
ATOM 1022 C C . PHE A 1 130 ? 4.256 18.154 -1.682 1.00 55.38 130 PHE A C 1
ATOM 1024 O O . PHE A 1 130 ? 3.348 18.317 -0.870 1.00 55.38 130 PHE A O 1
ATOM 1031 N N . GLY A 1 131 ? 4.499 19.042 -2.656 1.00 60.31 131 GLY A N 1
ATOM 1032 C CA . GLY A 1 131 ? 3.859 20.364 -2.727 1.00 60.31 131 GLY A CA 1
ATOM 1033 C C . GLY A 1 131 ? 2.589 20.452 -3.579 1.00 60.31 131 GLY A C 1
ATOM 1034 O O . GLY A 1 131 ? 1.823 21.403 -3.423 1.00 60.31 131 GLY A O 1
ATOM 1035 N N . THR A 1 132 ? 2.355 19.489 -4.472 1.00 73.44 132 THR A N 1
ATOM 1036 C CA . THR A 1 132 ? 1.263 19.552 -5.457 1.00 73.44 132 THR A CA 1
ATOM 1037 C C . THR A 1 132 ? -0.033 19.009 -4.864 1.00 73.44 132 THR A C 1
ATOM 1039 O O . THR A 1 132 ? -0.087 17.862 -4.403 1.00 73.44 132 THR A O 1
ATOM 1042 N N . ARG A 1 133 ? -1.098 19.814 -4.869 1.00 80.81 133 ARG A N 1
ATOM 1043 C CA . ARG A 1 133 ? -2.386 19.441 -4.270 1.00 80.81 133 ARG A CA 1
ATOM 1044 C C . ARG A 1 133 ? -3.186 18.551 -5.222 1.00 80.81 133 ARG A C 1
ATOM 1046 O O . ARG A 1 133 ? -2.978 18.628 -6.430 1.00 80.81 133 ARG A O 1
ATOM 1053 N N . PRO A 1 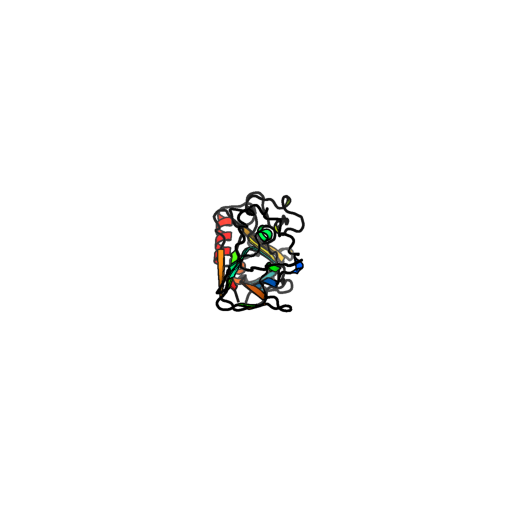134 ? -4.166 17.778 -4.720 1.00 83.94 134 PRO A N 1
ATOM 1054 C CA . PRO A 1 134 ? -5.000 16.936 -5.576 1.00 83.94 134 PRO A CA 1
ATOM 1055 C C . PRO A 1 134 ? -5.669 17.707 -6.724 1.00 83.94 134 PRO A C 1
ATOM 1057 O O . PRO A 1 134 ? -5.722 17.227 -7.849 1.00 83.94 134 PRO A O 1
ATOM 1060 N N . ALA A 1 135 ? -6.112 18.940 -6.460 1.00 85.88 135 ALA A N 1
ATOM 1061 C CA . ALA A 1 135 ? -6.765 19.800 -7.450 1.00 85.88 135 ALA A CA 1
ATOM 1062 C C . ALA A 1 135 ? -5.841 20.279 -8.586 1.00 85.88 135 ALA A C 1
ATOM 1064 O O . ALA A 1 135 ? -6.334 20.728 -9.618 1.00 85.88 135 ALA A O 1
ATOM 1065 N N . ASP A 1 136 ? -4.523 20.187 -8.404 1.00 83.44 136 ASP A N 1
ATOM 1066 C CA . ASP A 1 136 ? -3.538 20.592 -9.410 1.00 83.44 136 ASP A CA 1
ATOM 1067 C C . ASP A 1 136 ? -3.246 19.454 -10.408 1.00 83.44 136 ASP A C 1
ATOM 1069 O O . ASP A 1 136 ? -2.553 19.649 -11.410 1.00 83.44 136 ASP A O 1
ATOM 1073 N N . TYR A 1 137 ? -3.782 18.256 -10.150 1.00 77.31 137 TYR A N 1
ATOM 1074 C CA . TYR A 1 137 ? -3.674 17.100 -11.026 1.00 77.31 137 TYR A CA 1
ATOM 1075 C C . TYR A 1 137 ? -4.919 16.937 -11.918 1.00 77.31 137 TYR A C 1
ATOM 1077 O O . TYR A 1 137 ? -6.035 17.249 -11.498 1.00 77.31 137 TYR A O 1
ATOM 1085 N N . PRO A 1 138 ? -4.771 16.407 -13.150 1.00 76.56 138 PRO A N 1
ATOM 1086 C CA . PRO A 1 138 ? -5.915 16.031 -13.980 1.00 76.56 138 PRO A CA 1
ATOM 1087 C C . PRO A 1 138 ? -6.843 15.044 -13.249 1.00 76.56 138 PRO A C 1
ATOM 1089 O O . PRO A 1 138 ? -6.335 14.183 -12.537 1.00 76.56 138 PRO A O 1
ATOM 1092 N N . PRO A 1 139 ? -8.170 15.058 -13.469 1.00 75.62 139 PRO A N 1
ATOM 1093 C CA . PRO A 1 139 ? -9.095 14.167 -12.755 1.00 75.62 139 PRO A CA 1
ATOM 1094 C C . PRO A 1 139 ? -8.805 12.664 -12.902 1.00 75.62 139 PRO A C 1
ATOM 1096 O O . PRO A 1 139 ? -9.161 11.880 -12.030 1.00 75.62 139 PRO A O 1
ATOM 1099 N N . SER A 1 140 ? -8.161 12.252 -13.998 1.00 71.69 140 SER A N 1
ATOM 1100 C CA . SER A 1 140 ? -7.747 10.863 -14.244 1.00 71.69 140 SER A CA 1
ATOM 1101 C C . SER A 1 140 ? -6.457 10.461 -13.519 1.00 71.69 140 SER A C 1
ATOM 1103 O O . SER A 1 140 ? -6.042 9.306 -13.578 1.00 71.69 140 SER A O 1
ATOM 1105 N N . HIS A 1 141 ? -5.789 11.410 -12.871 1.00 73.06 141 HIS A N 1
ATOM 1106 C CA . HIS A 1 141 ? -4.530 11.198 -12.185 1.00 73.06 141 HIS A CA 1
ATOM 1107 C C . HIS A 1 141 ? -4.785 10.596 -10.793 1.00 73.06 141 HIS A C 1
ATOM 1109 O O . HIS A 1 141 ? -5.609 11.128 -10.052 1.00 73.06 141 HIS A O 1
ATOM 1115 N N . PRO A 1 142 ? -4.043 9.570 -10.344 1.00 70.44 142 PRO A N 1
ATOM 1116 C CA . PRO A 1 142 ? -4.358 8.939 -9.062 1.00 70.44 142 PRO A CA 1
ATOM 1117 C C . PRO A 1 142 ? -4.120 9.845 -7.828 1.00 70.44 142 PRO A C 1
ATOM 1119 O O . PRO A 1 142 ? -4.877 9.765 -6.865 1.00 70.44 142 PRO A O 1
ATOM 1122 N N . LEU A 1 143 ? -3.148 10.777 -7.869 1.00 76.00 143 LEU A N 1
ATOM 1123 C CA . LEU A 1 143 ? -3.014 11.880 -6.882 1.00 76.00 143 LEU A CA 1
ATOM 1124 C C . LEU A 1 143 ? -4.165 12.896 -6.855 1.00 76.00 143 LEU A C 1
ATOM 1126 O O . LEU A 1 143 ? -4.249 13.661 -5.899 1.00 76.00 143 LEU A O 1
ATOM 1130 N N . ALA A 1 144 ? -5.056 12.934 -7.851 1.00 78.81 144 ALA A N 1
ATOM 1131 C CA . ALA A 1 144 ? -6.198 13.850 -7.818 1.00 78.81 144 ALA A CA 1
ATOM 1132 C C . ALA A 1 144 ? -7.248 13.454 -6.760 1.00 78.81 144 ALA A C 1
ATOM 1134 O O . ALA A 1 144 ? -8.168 14.221 -6.470 1.00 78.81 144 ALA A O 1
ATOM 1135 N N . ASN A 1 145 ? -7.110 12.272 -6.150 1.00 79.38 145 ASN A N 1
ATOM 1136 C CA . ASN A 1 145 ? -7.983 11.805 -5.086 1.00 79.38 145 ASN A CA 1
ATOM 1137 C C . ASN A 1 145 ? -7.710 12.541 -3.761 1.00 79.38 145 ASN A C 1
ATOM 1139 O O . ASN A 1 145 ? -6.689 12.339 -3.105 1.00 79.38 145 ASN A O 1
ATOM 1143 N N . THR A 1 146 ? -8.672 13.349 -3.318 1.00 83.50 146 THR A N 1
ATOM 1144 C CA . THR A 1 146 ? -8.595 14.076 -2.043 1.00 83.50 146 THR A CA 1
ATOM 1145 C C . THR A 1 146 ? -8.680 13.170 -0.813 1.00 83.50 146 THR A C 1
ATOM 1147 O O . THR A 1 146 ? -8.249 13.582 0.258 1.00 83.50 146 THR A O 1
ATOM 1150 N N . ALA A 1 147 ? -9.177 11.934 -0.935 1.00 80.94 147 ALA A N 1
ATOM 1151 C CA . ALA A 1 147 ? -9.313 11.002 0.190 1.00 80.94 147 ALA A CA 1
ATOM 1152 C C . ALA A 1 147 ? -7.975 10.438 0.704 1.00 80.94 147 ALA A C 1
ATOM 1154 O O . ALA A 1 147 ? -7.934 9.858 1.788 1.00 80.94 147 ALA A O 1
ATOM 1155 N N . ILE A 1 148 ? -6.895 10.593 -0.067 1.00 79.06 148 ILE A N 1
ATOM 1156 C CA . ILE A 1 148 ? -5.536 10.145 0.280 1.00 79.06 148 ILE A CA 1
ATOM 1157 C C . ILE A 1 148 ? -4.592 11.324 0.550 1.00 79.06 148 ILE A C 1
ATOM 1159 O O . ILE A 1 148 ? -3.380 11.141 0.553 1.00 79.06 148 ILE A O 1
ATOM 1163 N N . TRP A 1 149 ? -5.122 12.537 0.737 1.00 80.88 149 TRP A N 1
ATOM 1164 C CA . TRP A 1 149 ? -4.336 13.755 0.939 1.00 80.88 149 TRP A CA 1
ATOM 1165 C C . TRP A 1 149 ? -4.851 14.578 2.119 1.00 80.88 149 TRP A C 1
ATOM 1167 O O . TRP A 1 149 ? -6.052 14.667 2.358 1.00 80.88 149 TRP A O 1
ATOM 1177 N N . GLU A 1 150 ? -3.934 15.224 2.834 1.00 78.19 150 GLU A N 1
ATOM 1178 C CA . GLU A 1 150 ? -4.223 16.142 3.931 1.00 78.19 150 GLU A CA 1
ATOM 1179 C C . GLU A 1 150 ? -3.423 17.442 3.759 1.00 78.19 150 GLU A C 1
ATOM 1181 O O . GLU A 1 150 ? -2.214 17.416 3.520 1.00 78.19 150 GLU A O 1
ATOM 1186 N N . LYS A 1 151 ? -4.085 18.590 3.941 1.00 74.31 151 LYS A N 1
ATOM 1187 C CA . LYS A 1 151 ? -3.526 19.924 3.665 1.00 74.31 151 LYS A CA 1
ATOM 1188 C C . LYS A 1 151 ? -2.172 20.202 4.311 1.00 74.31 151 LYS A C 1
ATOM 1190 O O . LYS A 1 151 ? -1.306 20.775 3.656 1.00 74.31 151 LYS A O 1
ATOM 1195 N N . ASP A 1 152 ? -2.003 19.779 5.557 1.00 72.25 152 ASP A N 1
ATOM 1196 C CA . ASP A 1 152 ? -0.826 20.107 6.365 1.00 72.25 152 ASP A CA 1
ATOM 1197 C C . ASP A 1 152 ? 0.109 18.903 6.566 1.00 72.25 152 ASP A C 1
ATOM 1199 O O . ASP A 1 152 ? 1.087 18.994 7.304 1.00 72.25 152 ASP A O 1
ATOM 1203 N N . ALA A 1 153 ? -0.189 17.764 5.929 1.00 72.75 153 ALA A N 1
ATOM 1204 C CA . ALA A 1 153 ? 0.547 16.521 6.150 1.00 72.75 153 ALA A CA 1
ATOM 1205 C C . ALA A 1 153 ? 0.832 15.696 4.879 1.00 72.75 153 ALA A C 1
ATOM 1207 O O . ALA A 1 153 ? 1.542 14.697 4.963 1.00 72.75 153 ALA A O 1
ATOM 1208 N N . GLY A 1 154 ? 0.336 16.117 3.712 1.00 78.19 154 GLY A N 1
ATOM 1209 C CA . GLY A 1 154 ? 0.651 15.504 2.422 1.00 78.19 154 GLY A CA 1
ATOM 1210 C C . GLY A 1 154 ? -0.179 14.259 2.110 1.00 78.19 154 GLY A C 1
ATOM 1211 O O . GLY A 1 154 ? -1.299 14.103 2.598 1.00 78.19 154 GLY A O 1
ATOM 1212 N N . TYR A 1 155 ? 0.356 13.399 1.242 1.00 80.44 155 TYR A N 1
ATOM 1213 C CA . TYR A 1 155 ? -0.317 12.176 0.798 1.00 80.44 155 TYR A CA 1
ATOM 1214 C C . TYR A 1 155 ? -0.087 11.004 1.757 1.00 80.44 155 TYR A C 1
ATOM 1216 O O . TYR A 1 155 ? 0.995 10.853 2.326 1.00 80.44 155 TYR A O 1
ATOM 1224 N N . ASP A 1 156 ? -1.090 10.140 1.886 1.00 82.00 156 ASP A N 1
ATOM 1225 C CA . ASP A 1 156 ? -0.979 8.865 2.590 1.00 82.00 156 ASP A CA 1
ATOM 1226 C C . ASP A 1 156 ? -0.202 7.868 1.726 1.00 82.00 156 ASP A C 1
ATOM 1228 O O . ASP A 1 156 ? -0.689 7.470 0.675 1.00 82.00 156 ASP A O 1
ATOM 1232 N N . ILE A 1 157 ? 0.976 7.418 2.159 1.00 81.44 157 ILE A N 1
ATOM 1233 C CA . ILE A 1 157 ? 1.697 6.339 1.470 1.00 81.44 157 ILE A CA 1
ATOM 1234 C C . ILE A 1 157 ? 1.022 4.985 1.644 1.00 81.44 157 ILE A C 1
ATOM 1236 O O . ILE A 1 157 ? 1.135 4.145 0.762 1.00 81.44 157 ILE A O 1
ATOM 1240 N N . LEU A 1 158 ? 0.303 4.783 2.748 1.00 84.62 158 LEU A N 1
ATOM 1241 C CA . LEU A 1 158 ? -0.518 3.606 3.004 1.00 84.62 158 LEU A CA 1
ATOM 1242 C C . LEU A 1 158 ? -1.833 4.057 3.632 1.00 84.62 158 LEU A C 1
ATOM 1244 O O . LEU A 1 158 ? -1.839 4.844 4.579 1.00 84.62 158 LEU A O 1
ATOM 1248 N N . GLN A 1 159 ? -2.943 3.515 3.149 1.00 87.62 159 GLN A N 1
ATOM 1249 C CA . GLN A 1 159 ? -4.253 3.696 3.756 1.00 87.62 159 GLN A CA 1
ATOM 1250 C C . GLN A 1 159 ? -4.989 2.360 3.794 1.00 87.62 159 GLN A C 1
ATOM 1252 O O . GLN A 1 159 ? -5.174 1.738 2.755 1.00 87.62 159 GLN A O 1
ATOM 1257 N N . ILE A 1 160 ? -5.441 1.929 4.967 1.00 88.88 160 ILE A N 1
ATOM 1258 C CA . ILE A 1 160 ? -6.254 0.719 5.135 1.00 88.88 160 ILE A CA 1
ATOM 1259 C C . ILE A 1 160 ? -7.547 1.129 5.824 1.00 88.88 160 ILE A C 1
ATOM 1261 O O . ILE A 1 160 ? -7.509 1.749 6.886 1.00 88.88 160 ILE A O 1
ATOM 1265 N N . LYS A 1 161 ? -8.686 0.785 5.229 1.00 89.81 161 LYS A N 1
ATOM 1266 C CA . LYS A 1 161 ? -10.006 1.027 5.812 1.00 89.81 161 LYS A CA 1
ATOM 1267 C C . LYS A 1 161 ? -10.852 -0.230 5.799 1.00 89.81 161 LYS A C 1
ATOM 1269 O O . LYS A 1 161 ? -10.696 -1.097 4.933 1.00 89.81 161 LYS A O 1
ATOM 1274 N N . GLY A 1 162 ? -11.773 -0.287 6.742 1.00 91.56 162 GLY A N 1
ATOM 1275 C CA . GLY A 1 162 ? -12.757 -1.345 6.818 1.00 91.56 162 GLY A CA 1
ATOM 1276 C C . GLY A 1 162 ? -13.581 -1.248 8.085 1.00 91.56 162 GLY A C 1
ATOM 1277 O O . GLY A 1 162 ? -13.707 -0.170 8.670 1.00 91.56 162 GLY A O 1
ATOM 1278 N N . VAL A 1 163 ? -14.101 -2.387 8.529 1.00 93.31 163 VAL A N 1
ATOM 1279 C CA . VAL A 1 163 ? -14.859 -2.493 9.774 1.00 93.31 163 VAL A CA 1
ATOM 1280 C C . VAL A 1 163 ? -14.249 -3.523 10.713 1.00 93.31 163 VAL A C 1
ATOM 1282 O O . VAL A 1 163 ? -13.713 -4.548 10.292 1.00 93.31 163 VAL 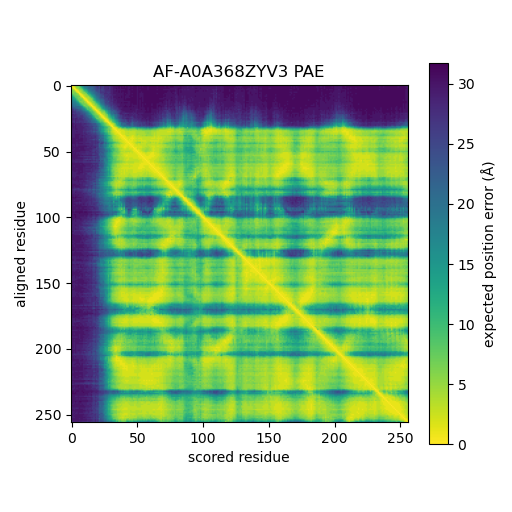A O 1
ATOM 1285 N N . VAL A 1 164 ? -14.335 -3.236 12.006 1.00 94.75 164 VAL A N 1
ATOM 1286 C CA . VAL A 1 164 ? -14.019 -4.156 13.095 1.00 94.75 164 VAL A CA 1
ATOM 1287 C C . VAL A 1 164 ? -15.311 -4.526 13.813 1.00 94.75 164 VAL A C 1
ATOM 1289 O O . VAL A 1 164 ? -16.156 -3.669 14.078 1.00 94.75 164 VAL A O 1
ATOM 1292 N N . ILE A 1 165 ? -15.464 -5.813 14.096 1.00 93.31 165 ILE A N 1
ATOM 1293 C CA . ILE A 1 165 ? -16.662 -6.426 14.650 1.00 93.31 165 ILE A CA 1
ATOM 1294 C C . ILE A 1 165 ? -16.299 -7.056 15.995 1.00 93.31 165 ILE A C 1
ATOM 1296 O O . ILE A 1 165 ? -15.508 -7.997 16.053 1.00 93.31 165 ILE A O 1
ATOM 1300 N N . ASP A 1 166 ? -16.886 -6.555 17.075 1.00 91.38 166 ASP A N 1
ATOM 1301 C CA . ASP A 1 166 ? -16.800 -7.148 18.408 1.00 91.38 166 ASP A CA 1
ATOM 1302 C C . ASP A 1 166 ? -18.115 -7.863 18.729 1.00 91.38 166 ASP A C 1
ATOM 1304 O O . ASP A 1 166 ? -19.122 -7.246 19.080 1.00 91.38 166 ASP A O 1
ATOM 1308 N N . SER A 1 167 ? -18.107 -9.190 18.600 1.00 81.31 167 SER A N 1
ATOM 1309 C CA . SER A 1 167 ? -19.273 -10.026 18.896 1.00 81.31 167 SER A CA 1
ATOM 1310 C C . SER A 1 167 ? -19.603 -10.118 20.389 1.00 81.31 167 SER A C 1
ATOM 1312 O O . SER A 1 167 ? -20.662 -10.634 20.737 1.00 81.31 167 SER A O 1
ATOM 1314 N N . ALA A 1 168 ? -18.708 -9.664 21.272 1.00 82.50 168 ALA A N 1
ATOM 1315 C CA . ALA A 1 168 ? -18.930 -9.619 22.714 1.00 82.50 168 ALA A CA 1
ATOM 1316 C C . ALA A 1 168 ? -19.476 -8.259 23.188 1.00 82.50 168 ALA A C 1
ATOM 1318 O O . ALA A 1 168 ? -19.807 -8.116 24.368 1.00 82.50 168 ALA A O 1
ATOM 1319 N N . ALA A 1 169 ? -19.596 -7.267 22.297 1.00 76.81 169 ALA A N 1
ATOM 1320 C CA . ALA A 1 169 ? -20.141 -5.963 22.643 1.00 76.81 169 ALA A CA 1
ATOM 1321 C C . ALA A 1 169 ? -21.610 -6.079 23.096 1.00 76.81 169 ALA A C 1
ATOM 1323 O O . ALA A 1 169 ? -22.463 -6.609 22.386 1.00 76.81 169 ALA A O 1
ATOM 1324 N N . ALA A 1 170 ? -21.911 -5.551 24.287 1.00 70.25 170 ALA A N 1
ATOM 1325 C CA . ALA A 1 170 ? -23.252 -5.606 24.881 1.00 70.25 170 ALA A CA 1
ATOM 1326 C C . ALA A 1 170 ? -24.268 -4.666 24.199 1.00 70.25 170 ALA A C 1
ATOM 1328 O O . ALA A 1 170 ? -25.475 -4.859 24.324 1.00 70.25 170 ALA A O 1
ATOM 1329 N N . ASP A 1 171 ? -23.781 -3.647 23.489 1.00 74.50 171 ASP A N 1
ATOM 1330 C CA . ASP A 1 171 ? -24.584 -2.683 22.739 1.00 74.50 171 ASP A CA 1
ATOM 1331 C C . ASP A 1 171 ? -24.476 -2.978 21.240 1.00 74.50 171 ASP A C 1
ATOM 1333 O O . ASP A 1 171 ? -23.385 -2.937 20.666 1.00 74.50 171 ASP A O 1
ATOM 1337 N N . SER A 1 172 ? -25.620 -3.213 20.591 1.00 70.56 172 SER A N 1
ATOM 1338 C CA . SER A 1 172 ? -25.699 -3.507 19.157 1.00 70.56 172 SER A CA 1
ATOM 1339 C C . SER A 1 172 ? -25.074 -2.436 18.261 1.00 70.56 172 SER A C 1
ATOM 1341 O O . SER A 1 172 ? -24.597 -2.750 17.174 1.00 70.56 172 SER A O 1
ATOM 1343 N N . THR A 1 173 ? -25.044 -1.177 18.707 1.00 72.44 173 THR A N 1
ATOM 1344 C CA . THR A 1 173 ? -24.434 -0.064 17.959 1.00 72.44 173 THR A CA 1
ATOM 1345 C C . THR A 1 173 ? -22.911 -0.043 18.060 1.00 72.44 173 THR A C 1
ATOM 1347 O O . THR A 1 173 ? -22.247 0.591 17.245 1.00 72.44 173 THR A O 1
ATOM 1350 N N . GLN A 1 174 ? -22.346 -0.758 19.035 1.00 75.31 174 GLN A N 1
ATOM 1351 C CA . GLN A 1 174 ? -20.907 -0.883 19.240 1.00 75.31 174 GLN A CA 1
ATOM 1352 C C . GLN A 1 174 ? -20.342 -2.172 18.653 1.00 75.31 174 GLN A C 1
ATOM 1354 O O . GLN A 1 174 ? -19.124 -2.327 18.645 1.00 75.31 174 GLN A O 1
ATOM 1359 N N . ILE A 1 175 ? -21.190 -3.077 18.156 1.00 83.56 175 ILE A N 1
ATOM 1360 C CA . ILE A 1 175 ? -20.745 -4.337 17.554 1.00 83.56 175 ILE A CA 1
ATOM 1361 C C . ILE A 1 175 ? -19.852 -4.055 16.352 1.00 83.56 175 ILE A C 1
ATOM 1363 O O . ILE A 1 175 ? -18.803 -4.670 16.241 1.00 83.56 175 ILE A O 1
ATOM 1367 N N . VAL A 1 176 ? -20.226 -3.115 15.482 1.00 92.25 176 VAL A N 1
ATOM 1368 C CA . VAL A 1 176 ? -19.473 -2.802 14.261 1.00 92.25 176 VAL A CA 1
ATOM 1369 C C . VAL A 1 176 ? -18.965 -1.369 14.322 1.00 92.25 176 VAL A C 1
ATOM 1371 O O . VAL A 1 176 ? -19.754 -0.435 14.454 1.00 92.25 176 VAL A O 1
ATOM 1374 N N . LYS A 1 177 ? -17.652 -1.181 14.190 1.00 91.94 177 LYS A N 1
ATOM 1375 C CA . LYS A 1 177 ? -17.028 0.143 14.090 1.00 91.94 177 LYS A CA 1
ATOM 1376 C C . LYS A 1 177 ? -16.191 0.246 12.819 1.00 91.94 177 LYS A C 1
ATOM 1378 O O . LYS A 1 177 ? -15.465 -0.697 12.509 1.00 91.94 177 LYS A O 1
ATOM 1383 N N . PRO A 1 178 ? -16.241 1.371 12.089 1.00 93.88 178 PRO A N 1
ATOM 1384 C CA . PRO A 1 178 ? -15.288 1.609 11.017 1.00 93.88 178 PRO A CA 1
ATOM 1385 C C . PRO A 1 178 ? -13.892 1.830 11.607 1.00 93.88 178 PRO A C 1
ATOM 1387 O O . PRO A 1 178 ? -13.761 2.426 12.678 1.00 93.88 178 PRO A O 1
ATOM 1390 N N . PHE A 1 179 ? -12.857 1.401 10.893 1.00 93.06 179 PHE A N 1
ATOM 1391 C CA . PHE A 1 179 ? -11.471 1.735 11.204 1.00 93.06 179 PHE A CA 1
ATOM 1392 C C . PHE A 1 179 ? -10.762 2.338 9.988 1.00 93.06 179 PHE A C 1
ATOM 1394 O O . PHE A 1 179 ? -11.118 2.085 8.833 1.00 93.06 179 PHE A O 1
ATOM 1401 N N . LEU A 1 180 ? -9.739 3.139 10.265 1.00 91.56 180 LEU A N 1
ATOM 1402 C CA . LEU A 1 180 ? -8.892 3.792 9.285 1.00 91.56 180 LEU A CA 1
ATOM 1403 C C . LEU A 1 180 ? -7.458 3.871 9.814 1.00 91.56 180 LEU A C 1
ATOM 1405 O O . LEU A 1 180 ? -7.173 4.564 10.791 1.00 91.56 180 LEU A O 1
ATOM 1409 N N . ILE A 1 181 ? -6.547 3.197 9.125 1.00 91.44 181 ILE A N 1
ATOM 1410 C CA . ILE A 1 181 ? -5.105 3.329 9.318 1.00 91.44 181 ILE A CA 1
ATOM 1411 C C . ILE A 1 181 ? -4.558 4.167 8.171 1.00 91.44 181 ILE A C 1
ATOM 1413 O O . ILE A 1 181 ? -4.796 3.849 7.006 1.00 91.44 181 ILE A O 1
ATOM 1417 N N . ARG A 1 182 ? -3.817 5.226 8.498 1.00 88.12 182 ARG A N 1
ATOM 1418 C CA . ARG A 1 182 ? -3.111 6.075 7.534 1.00 88.12 182 ARG A CA 1
ATOM 1419 C C . ARG A 1 182 ? -1.639 6.134 7.908 1.00 88.12 182 ARG A C 1
ATOM 1421 O O . ARG A 1 182 ? -1.301 6.342 9.069 1.00 88.12 182 ARG A O 1
ATOM 1428 N N . VAL A 1 183 ? -0.772 6.006 6.917 1.00 86.94 183 VAL A N 1
ATOM 1429 C CA . VAL A 1 183 ? 0.648 6.335 7.022 1.00 86.94 183 VAL A CA 1
ATOM 1430 C C . VAL A 1 183 ? 0.921 7.429 6.019 1.00 86.94 183 VAL A C 1
ATOM 1432 O O . VAL A 1 183 ? 0.650 7.250 4.837 1.00 86.94 183 VAL A O 1
ATOM 1435 N N . ARG A 1 184 ? 1.448 8.559 6.477 1.00 81.81 184 ARG A N 1
ATOM 1436 C CA . ARG A 1 184 ? 1.712 9.720 5.627 1.00 81.81 184 ARG A CA 1
ATOM 1437 C C . ARG A 1 184 ? 3.127 9.708 5.085 1.00 81.81 184 ARG A C 1
ATOM 1439 O O . ARG A 1 184 ? 4.049 9.231 5.742 1.00 81.81 184 ARG A O 1
ATOM 1446 N N . ASN A 1 185 ? 3.291 10.290 3.904 1.00 73.50 185 ASN A N 1
ATOM 1447 C CA . ASN A 1 185 ? 4.597 10.618 3.360 1.00 73.50 185 ASN A CA 1
ATOM 1448 C C . ASN A 1 185 ? 5.119 11.811 4.157 1.00 73.50 185 ASN A C 1
ATOM 1450 O O . ASN A 1 185 ? 4.776 12.940 3.836 1.00 73.50 185 ASN A O 1
ATOM 1454 N N . LEU A 1 186 ? 5.841 11.586 5.252 1.00 68.25 186 LEU A N 1
ATOM 1455 C CA . LEU A 1 186 ? 6.421 12.673 6.040 1.00 68.25 186 LEU A CA 1
ATOM 1456 C C . LEU A 1 186 ? 7.779 13.080 5.461 1.00 68.25 186 LEU A C 1
ATOM 1458 O O . LEU A 1 186 ? 8.460 12.266 4.851 1.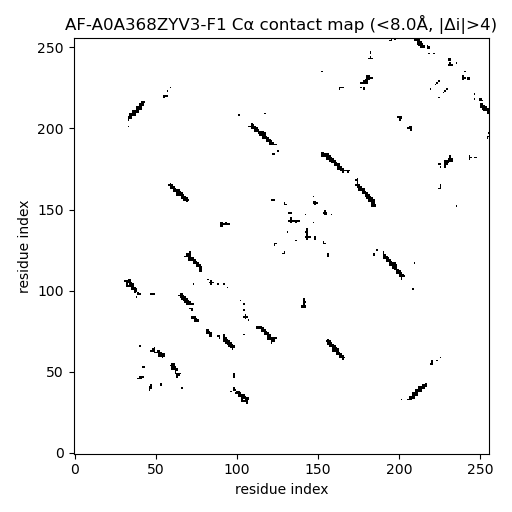00 68.25 186 LEU A O 1
ATOM 1462 N N . LEU A 1 187 ? 8.206 14.328 5.681 1.00 58.62 187 LEU A N 1
ATOM 1463 C CA . LEU A 1 187 ? 9.511 14.822 5.203 1.00 58.62 187 LEU A CA 1
ATOM 1464 C C . LEU A 1 187 ? 10.702 13.990 5.710 1.00 58.62 187 LEU A C 1
ATOM 1466 O O . LEU A 1 187 ? 11.739 13.943 5.059 1.00 58.62 187 LEU A O 1
ATOM 1470 N N . ASN A 1 188 ? 10.558 13.358 6.873 1.00 59.22 188 ASN A N 1
ATOM 1471 C CA . ASN A 1 188 ? 11.553 12.486 7.493 1.00 59.22 188 ASN A CA 1
ATOM 1472 C C . ASN A 1 188 ? 11.371 11.002 7.145 1.00 59.22 188 ASN A C 1
ATOM 1474 O O . ASN A 1 188 ? 12.131 10.174 7.643 1.00 59.22 188 ASN A O 1
ATOM 1478 N N . PHE A 1 189 ? 10.355 10.645 6.360 1.00 64.69 189 PHE A N 1
ATOM 1479 C CA . PHE A 1 189 ? 10.203 9.290 5.852 1.00 64.69 189 PHE A CA 1
ATOM 1480 C C . PHE A 1 189 ? 10.899 9.239 4.504 1.00 64.69 189 PHE A C 1
ATOM 1482 O O . PHE A 1 189 ? 10.388 9.725 3.495 1.00 64.69 189 PHE A O 1
ATOM 1489 N N . GLU A 1 190 ? 12.114 8.698 4.514 1.00 64.06 190 GLU A N 1
ATOM 1490 C CA . GLU A 1 190 ? 12.807 8.407 3.272 1.00 64.06 190 GLU A CA 1
ATOM 1491 C C . GLU A 1 190 ? 12.029 7.325 2.522 1.00 64.06 190 GLU A C 1
ATOM 1493 O O . GLU A 1 190 ? 11.552 6.364 3.141 1.00 64.06 190 GLU A O 1
ATOM 1498 N N . PRO A 1 191 ? 11.865 7.466 1.200 1.00 67.81 191 PRO A N 1
ATOM 1499 C CA . PRO A 1 191 ? 11.190 6.434 0.448 1.00 67.81 191 PRO A CA 1
ATOM 1500 C C . PRO A 1 191 ? 11.973 5.120 0.546 1.00 67.81 191 PRO A C 1
ATOM 1502 O O . PRO A 1 191 ? 13.204 5.123 0.507 1.00 67.81 191 PRO A O 1
ATOM 1505 N N . ILE A 1 192 ? 11.265 3.998 0.635 1.00 69.69 192 ILE A N 1
ATOM 1506 C CA . ILE A 1 192 ? 11.880 2.699 0.926 1.00 69.69 192 ILE A CA 1
ATOM 1507 C C . ILE A 1 192 ? 12.153 1.975 -0.399 1.00 69.69 192 ILE A C 1
ATOM 1509 O O . ILE A 1 192 ? 11.189 1.538 -1.039 1.00 69.69 192 ILE A O 1
ATOM 1513 N N . PRO A 1 193 ? 13.420 1.845 -0.842 1.00 71.38 193 PRO A N 1
ATOM 1514 C CA . PRO A 1 193 ? 13.742 1.095 -2.044 1.00 71.38 193 PRO A CA 1
ATOM 1515 C C . PRO A 1 193 ? 13.631 -0.400 -1.759 1.00 71.38 193 PRO A C 1
ATOM 1517 O O . PRO A 1 193 ? 14.119 -0.893 -0.743 1.00 71.38 193 PRO A O 1
ATOM 1520 N N . GLN A 1 194 ? 13.023 -1.128 -2.681 1.00 76.81 194 GLN A N 1
ATOM 1521 C CA . GLN A 1 194 ? 13.011 -2.581 -2.663 1.00 76.81 194 GLN A CA 1
ATOM 1522 C C . GLN A 1 194 ? 13.446 -3.129 -4.013 1.00 76.81 194 GLN A C 1
ATOM 1524 O O . GLN A 1 194 ? 13.208 -2.493 -5.041 1.00 76.81 194 GLN A O 1
ATOM 1529 N N . PHE A 1 195 ? 14.093 -4.293 -4.006 1.00 81.44 195 PHE A N 1
ATOM 1530 C CA . PHE A 1 195 ? 14.612 -4.927 -5.211 1.00 81.44 195 PHE A CA 1
ATOM 1531 C C . PHE A 1 195 ? 14.603 -6.451 -5.096 1.00 81.44 195 PHE A C 1
ATOM 1533 O O . PHE A 1 195 ? 14.990 -6.997 -4.066 1.00 81.44 195 PHE A O 1
ATOM 1540 N N . GLN A 1 196 ? 14.239 -7.120 -6.187 1.00 83.81 196 GLN A N 1
ATOM 1541 C CA . GLN A 1 196 ? 14.182 -8.571 -6.289 1.00 83.81 196 GLN A CA 1
ATOM 1542 C C . GLN A 1 196 ? 14.740 -9.055 -7.618 1.00 83.81 196 GLN A C 1
ATOM 1544 O O . GLN A 1 196 ? 14.375 -8.551 -8.679 1.00 83.81 196 GLN A O 1
ATOM 1549 N N . LEU A 1 197 ? 15.574 -10.092 -7.572 1.00 84.12 197 LEU A N 1
ATOM 1550 C CA . LEU A 1 197 ? 16.065 -10.766 -8.771 1.00 84.12 197 LEU A CA 1
ATOM 1551 C C . LEU A 1 197 ? 14.974 -11.649 -9.378 1.00 84.12 197 LEU A C 1
ATOM 1553 O O . LEU A 1 197 ? 14.384 -12.487 -8.696 1.00 84.12 197 LEU A O 1
ATOM 1557 N N . LYS A 1 198 ? 14.732 -11.492 -10.679 1.00 83.56 198 LYS A N 1
ATOM 1558 C CA . LYS A 1 198 ? 13.728 -12.261 -11.413 1.00 83.56 198 LYS A CA 1
ATOM 1559 C C . LYS A 1 198 ? 14.061 -12.305 -12.896 1.00 83.56 198 LYS A C 1
ATOM 1561 O O . LYS A 1 198 ? 14.237 -11.277 -13.542 1.00 83.56 198 LYS A O 1
ATOM 1566 N N . ASN A 1 199 ? 14.077 -13.515 -13.448 1.00 84.62 199 ASN A N 1
ATOM 1567 C CA . ASN A 1 199 ? 14.116 -13.703 -14.894 1.00 84.62 199 ASN A CA 1
ATOM 1568 C C . ASN A 1 199 ? 12.693 -13.581 -15.448 1.00 84.62 199 ASN A C 1
ATOM 1570 O O . ASN A 1 199 ? 11.754 -14.127 -14.866 1.00 84.62 199 ASN A O 1
ATOM 1574 N N . PHE A 1 200 ? 12.528 -12.918 -16.586 1.00 86.19 200 PHE A N 1
ATOM 1575 C CA . PHE A 1 200 ? 11.225 -12.753 -17.227 1.00 86.19 200 PHE A CA 1
ATOM 1576 C C . PHE A 1 200 ? 11.376 -12.657 -18.747 1.00 86.19 200 PHE A C 1
ATOM 1578 O O . PHE A 1 200 ? 12.444 -12.335 -19.266 1.00 86.19 200 PHE A O 1
ATOM 1585 N N . ASN A 1 201 ? 10.291 -12.951 -19.463 1.00 84.06 201 ASN A N 1
ATOM 1586 C CA . ASN A 1 201 ? 10.261 -12.955 -20.921 1.00 84.06 201 ASN A CA 1
ATOM 1587 C C . ASN A 1 201 ? 9.121 -12.071 -21.415 1.00 84.06 201 ASN A C 1
ATOM 1589 O O . ASN A 1 201 ? 8.013 -12.144 -20.884 1.00 84.06 201 ASN A O 1
ATOM 1593 N N . ILE A 1 202 ? 9.392 -11.301 -22.463 1.00 83.81 202 ILE A N 1
ATOM 1594 C CA . ILE A 1 202 ? 8.422 -10.462 -23.163 1.00 83.81 202 ILE A CA 1
ATOM 1595 C C . ILE A 1 202 ? 8.412 -10.873 -24.631 1.00 83.81 202 ILE A C 1
ATOM 1597 O O . ILE A 1 202 ? 9.466 -10.989 -25.257 1.00 83.81 202 ILE A O 1
ATOM 1601 N N . ASP A 1 203 ? 7.228 -11.085 -25.189 1.00 81.62 203 ASP A N 1
ATOM 1602 C CA . ASP A 1 203 ? 7.034 -11.312 -26.619 1.00 81.62 203 ASP A CA 1
ATOM 1603 C C . ASP A 1 203 ? 5.732 -10.646 -27.084 1.00 81.62 203 ASP A C 1
ATOM 1605 O O . ASP A 1 203 ? 5.035 -10.008 -26.297 1.00 81.62 203 ASP A O 1
ATOM 1609 N N . ASN A 1 204 ? 5.395 -10.782 -28.367 1.00 72.88 204 ASN A N 1
ATOM 1610 C CA . ASN A 1 204 ? 4.237 -10.110 -28.968 1.00 72.88 204 ASN A CA 1
ATOM 1611 C C . ASN A 1 204 ? 2.881 -10.520 -28.350 1.00 72.88 204 ASN A C 1
ATOM 1613 O O . ASN A 1 204 ? 1.867 -9.904 -28.660 1.00 72.88 204 ASN A O 1
ATOM 1617 N N . GLN A 1 205 ? 2.839 -11.563 -27.515 1.00 71.19 205 GLN A N 1
ATOM 1618 C CA . GLN A 1 205 ? 1.651 -12.014 -26.787 1.00 71.19 205 GLN A CA 1
ATOM 1619 C C . GLN A 1 205 ? 1.854 -12.048 -25.263 1.00 71.19 205 GLN A C 1
ATOM 1621 O O . GLN A 1 205 ? 0.902 -12.322 -24.529 1.00 71.19 205 GLN A O 1
ATOM 1626 N N . ARG A 1 206 ? 3.069 -11.791 -24.763 1.00 73.62 206 ARG A N 1
ATOM 1627 C CA . ARG A 1 206 ? 3.420 -11.919 -23.345 1.00 73.62 206 ARG A CA 1
ATOM 1628 C C . ARG A 1 206 ? 3.845 -10.591 -22.742 1.00 73.62 206 ARG A C 1
ATOM 1630 O O . ARG A 1 206 ? 4.878 -10.030 -23.095 1.00 73.62 206 ARG A O 1
ATOM 1637 N N . SER A 1 207 ? 3.072 -10.164 -21.749 1.00 82.94 207 SER A N 1
ATOM 1638 C CA . SER A 1 207 ? 3.456 -9.144 -20.775 1.00 82.94 207 SER A CA 1
ATOM 1639 C C . SER A 1 207 ? 4.053 -9.778 -19.519 1.00 82.94 207 SER A C 1
ATOM 1641 O O . SER A 1 207 ? 3.615 -10.860 -19.122 1.00 82.94 207 SER A O 1
ATOM 1643 N N . ALA A 1 208 ? 4.953 -9.074 -18.834 1.00 84.44 208 ALA A N 1
ATOM 1644 C CA . ALA A 1 208 ? 5.414 -9.470 -17.507 1.00 84.44 208 ALA A CA 1
ATOM 1645 C C . ALA A 1 208 ? 4.645 -8.699 -16.432 1.00 84.44 208 ALA A C 1
ATOM 1647 O O . ALA A 1 208 ? 4.571 -7.470 -16.461 1.00 84.44 208 ALA A O 1
ATOM 1648 N N . THR A 1 209 ? 4.090 -9.441 -15.477 1.00 84.75 209 THR A N 1
ATOM 1649 C CA . THR A 1 209 ? 3.508 -8.886 -14.256 1.00 84.75 209 THR A CA 1
ATOM 1650 C C . THR A 1 209 ? 4.439 -9.204 -13.101 1.00 84.75 209 THR A C 1
ATOM 1652 O O . THR A 1 209 ? 4.797 -10.361 -12.883 1.00 84.75 209 THR A O 1
ATOM 1655 N N . PHE A 1 210 ? 4.821 -8.166 -12.374 1.00 82.00 210 PHE A N 1
ATOM 1656 C CA . PHE A 1 210 ? 5.640 -8.248 -11.181 1.00 82.00 210 PHE A CA 1
ATOM 1657 C C . PHE A 1 210 ? 4.748 -8.077 -9.964 1.00 82.00 210 PHE A C 1
ATOM 1659 O O . PHE A 1 210 ? 4.081 -7.053 -9.808 1.00 82.00 210 PHE A O 1
ATOM 1666 N N . GLU A 1 211 ? 4.699 -9.102 -9.127 1.00 82.12 211 GLU A N 1
ATOM 1667 C CA . GLU A 1 211 ? 3.835 -9.099 -7.959 1.00 82.12 211 GLU A CA 1
ATOM 1668 C C . GLU A 1 211 ? 4.576 -8.508 -6.756 1.00 82.12 211 GLU A C 1
ATOM 1670 O O . GLU A 1 211 ? 5.790 -8.673 -6.599 1.00 82.12 211 GLU A O 1
ATOM 1675 N N . CYS A 1 212 ? 3.836 -7.769 -5.934 1.00 80.06 212 CYS A N 1
ATOM 1676 C CA . CYS A 1 212 ? 4.322 -7.164 -4.697 1.00 80.06 212 CYS A CA 1
ATOM 1677 C C . CYS A 1 212 ? 3.418 -7.619 -3.548 1.00 80.06 212 CYS A C 1
ATOM 1679 O O . CYS A 1 212 ? 2.289 -7.160 -3.388 1.00 80.06 212 CYS A O 1
ATOM 1681 N N . TYR A 1 213 ? 3.884 -8.587 -2.779 1.00 82.75 213 TYR A N 1
ATOM 1682 C CA . TYR A 1 213 ? 3.142 -9.217 -1.700 1.00 82.75 213 TYR A CA 1
ATOM 1683 C C . TYR A 1 213 ? 3.228 -8.332 -0.459 1.00 82.75 213 TYR A C 1
ATOM 1685 O O . TYR A 1 213 ? 4.318 -8.030 0.019 1.00 82.75 213 TYR A O 1
ATOM 1693 N N . ILE A 1 214 ? 2.081 -7.906 0.067 1.00 84.25 214 ILE A N 1
ATOM 1694 C CA . ILE A 1 214 ? 2.002 -6.973 1.194 1.00 84.25 214 ILE A CA 1
ATOM 1695 C C . ILE A 1 214 ? 1.278 -7.650 2.355 1.00 84.25 214 ILE A C 1
ATOM 1697 O O . ILE A 1 214 ? 0.068 -7.877 2.303 1.00 84.25 214 ILE A O 1
ATOM 1701 N N . GLY A 1 215 ? 2.007 -7.959 3.423 1.00 88.38 215 GLY A N 1
ATOM 1702 C CA . GLY A 1 215 ? 1.454 -8.548 4.638 1.00 88.38 215 GLY A CA 1
ATOM 1703 C C . GLY A 1 215 ? 0.897 -7.483 5.581 1.00 88.38 215 GLY A C 1
ATOM 1704 O O . GLY A 1 215 ? 1.631 -6.630 6.074 1.00 88.38 215 GLY A O 1
ATOM 1705 N N . LEU A 1 216 ? -0.404 -7.562 5.864 1.00 88.75 216 LEU A N 1
ATOM 1706 C CA . LEU A 1 216 ? -1.129 -6.626 6.730 1.00 88.75 216 LEU A CA 1
ATOM 1707 C C . LEU A 1 216 ? -1.303 -7.130 8.167 1.00 88.75 216 LEU A C 1
ATOM 1709 O O . LEU A 1 216 ? -1.740 -6.371 9.027 1.00 88.75 216 LEU A O 1
ATOM 1713 N N . GLU A 1 217 ? -0.991 -8.398 8.435 1.00 89.69 217 GLU A N 1
ATOM 1714 C CA . GLU A 1 217 ? -1.273 -9.048 9.719 1.00 89.69 217 GLU A CA 1
ATOM 1715 C C . GLU A 1 217 ? -0.591 -8.363 10.899 1.00 89.69 217 GLU A C 1
ATOM 1717 O O . GLU A 1 217 ? -1.266 -7.989 11.857 1.00 89.69 217 GLU A O 1
ATOM 1722 N N . ALA A 1 218 ? 0.722 -8.146 10.806 1.00 89.50 218 ALA A N 1
ATOM 1723 C CA . ALA A 1 218 ? 1.473 -7.471 11.855 1.00 89.50 218 ALA A CA 1
ATOM 1724 C C . ALA A 1 218 ? 0.905 -6.068 12.115 1.00 89.50 218 ALA A C 1
ATOM 1726 O O . ALA A 1 218 ? 0.613 -5.738 13.257 1.00 89.50 218 ALA A O 1
ATOM 1727 N N . VAL A 1 219 ? 0.636 -5.293 11.058 1.00 90.56 219 VAL A N 1
ATOM 1728 C CA . VAL A 1 219 ? 0.086 -3.930 11.144 1.00 90.56 219 VAL A CA 1
ATOM 1729 C C . VAL A 1 219 ? -1.292 -3.893 11.807 1.00 90.56 219 VAL A C 1
ATOM 1731 O O . VAL A 1 219 ? -1.522 -3.108 12.724 1.00 90.56 219 VAL A O 1
ATOM 1734 N N . LEU A 1 220 ? -2.224 -4.728 11.350 1.00 90.88 220 LEU A N 1
ATOM 1735 C CA . LEU A 1 220 ? -3.606 -4.734 11.836 1.00 90.88 220 LEU A CA 1
ATOM 1736 C C . LEU A 1 220 ? -3.731 -5.329 13.247 1.00 90.88 220 LEU A C 1
ATOM 1738 O O . LEU A 1 220 ? -4.704 -5.035 13.936 1.00 90.88 220 LEU A O 1
ATOM 1742 N N . ASN A 1 221 ? -2.741 -6.107 13.696 1.00 92.06 221 ASN A N 1
ATOM 1743 C CA . ASN A 1 221 ? -2.659 -6.630 15.060 1.00 92.06 221 ASN A CA 1
ATOM 1744 C C . ASN A 1 221 ? -1.814 -5.758 16.015 1.00 92.06 221 ASN A C 1
ATOM 1746 O O . ASN A 1 221 ? -1.726 -6.098 17.192 1.00 92.06 221 ASN A O 1
ATOM 1750 N N . LEU A 1 222 ? -1.233 -4.633 15.565 1.00 91.94 222 LEU A N 1
ATOM 1751 C CA . LEU A 1 222 ? -0.565 -3.660 16.455 1.00 91.94 222 LEU A CA 1
ATOM 1752 C C . LEU A 1 222 ? -1.549 -2.953 17.398 1.00 91.94 222 LEU A C 1
ATOM 1754 O O . LEU A 1 222 ? -1.166 -2.505 18.479 1.00 91.94 222 LEU A O 1
ATOM 1758 N N . TYR A 1 223 ? -2.802 -2.803 16.965 1.00 90.94 223 TYR A N 1
ATOM 1759 C CA . TYR A 1 223 ? -3.802 -1.990 17.643 1.00 90.94 223 TYR A CA 1
ATOM 1760 C C . TYR A 1 223 ? -5.091 -2.774 17.836 1.00 90.94 223 TYR A C 1
ATOM 1762 O O . TYR A 1 223 ? -5.571 -3.446 16.924 1.00 90.94 223 TYR A O 1
ATOM 1770 N N . ASN A 1 224 ? -5.727 -2.598 18.994 1.00 92.81 224 ASN A N 1
ATOM 1771 C CA . ASN A 1 224 ? -7.127 -2.965 19.134 1.00 92.81 224 ASN A CA 1
ATOM 1772 C C . ASN A 1 224 ? -7.978 -1.937 18.376 1.00 92.81 224 ASN A C 1
ATOM 1774 O O . ASN A 1 224 ? -8.363 -0.909 18.932 1.00 92.81 224 ASN A O 1
ATOM 1778 N N . LEU A 1 225 ? -8.267 -2.210 17.104 1.00 92.44 225 LEU A N 1
ATOM 1779 C CA . LEU A 1 225 ? -8.980 -1.284 16.218 1.00 92.44 225 LEU A CA 1
ATOM 1780 C C . LEU A 1 225 ? -10.422 -0.994 16.662 1.00 92.44 225 LEU A C 1
ATOM 1782 O O . LEU A 1 225 ? -11.006 -0.006 16.229 1.00 92.44 225 LEU A O 1
ATOM 1786 N N . HIS A 1 226 ? -11.002 -1.801 17.556 1.00 91.19 226 HIS A N 1
ATOM 1787 C CA . HIS A 1 226 ? -12.314 -1.500 18.142 1.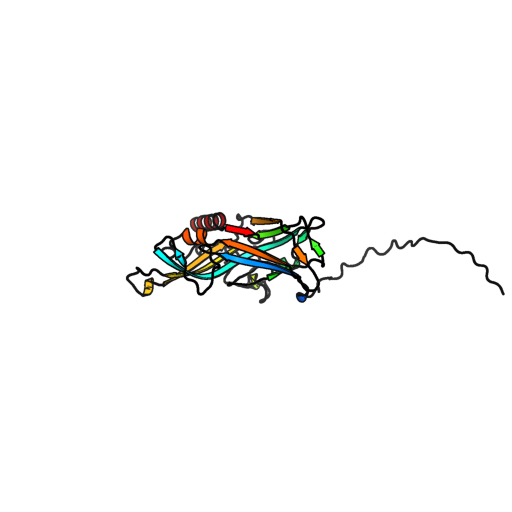00 91.19 226 HIS A CA 1
ATOM 1788 C C . HIS A 1 226 ? -12.241 -0.394 19.201 1.00 91.19 226 HIS A C 1
ATOM 1790 O O . HIS A 1 226 ? -13.152 0.433 19.317 1.00 91.19 226 HIS A O 1
ATOM 1796 N N . GLN A 1 227 ? -11.139 -0.356 19.952 1.00 90.38 227 GLN A N 1
ATOM 1797 C CA . GLN A 1 227 ? -10.856 0.679 20.949 1.00 90.38 227 GLN A CA 1
ATOM 1798 C C . GLN A 1 227 ? -10.222 1.919 20.309 1.00 90.38 227 GLN A C 1
ATOM 1800 O O . GLN A 1 227 ? -10.575 3.041 20.667 1.00 90.38 227 GLN A O 1
ATOM 1805 N N . THR A 1 228 ? -9.348 1.714 19.323 1.00 90.38 228 THR A N 1
ATOM 1806 C CA . THR A 1 228 ? -8.604 2.767 18.624 1.00 90.38 228 THR A CA 1
ATOM 1807 C C . THR A 1 228 ? -8.817 2.649 17.110 1.00 90.38 228 THR A C 1
ATOM 1809 O O . THR A 1 228 ? -7.949 2.143 16.398 1.00 90.38 228 THR A O 1
ATOM 1812 N N . PRO A 1 229 ? -9.969 3.105 16.588 1.00 88.81 229 PRO A N 1
ATOM 1813 C CA . PRO A 1 229 ? -10.337 2.900 15.187 1.00 88.81 229 PRO A CA 1
ATOM 1814 C C . PRO A 1 229 ? -9.571 3.782 14.199 1.00 88.81 229 PRO A C 1
ATOM 1816 O O . PRO A 1 229 ? -9.559 3.478 13.012 1.00 88.81 229 PRO A O 1
ATOM 1819 N N . ILE A 1 230 ? -8.951 4.880 14.639 1.00 89.75 230 ILE A N 1
ATOM 1820 C CA . ILE A 1 230 ? -8.263 5.826 13.750 1.00 89.75 230 ILE A CA 1
ATOM 1821 C C . ILE A 1 230 ? -6.791 5.918 14.146 1.00 89.75 230 ILE A C 1
ATOM 1823 O O . ILE A 1 230 ? -6.474 6.392 15.236 1.00 89.75 230 ILE A O 1
ATOM 1827 N N . ILE A 1 231 ? -5.896 5.521 13.239 1.00 89.12 231 ILE A N 1
ATOM 1828 C CA . ILE A 1 231 ? -4.437 5.563 13.418 1.00 89.12 231 ILE A CA 1
ATOM 1829 C C . ILE A 1 231 ? -3.810 6.463 12.345 1.00 89.12 231 ILE A C 1
ATOM 1831 O O . ILE A 1 231 ? -4.186 6.399 11.176 1.00 89.12 231 ILE A O 1
ATOM 1835 N N . GLY A 1 232 ? -2.865 7.324 12.742 1.00 81.19 232 GLY A N 1
ATOM 1836 C CA . GLY A 1 232 ? -2.209 8.287 11.838 1.00 81.19 232 GLY A CA 1
ATOM 1837 C C . GLY A 1 232 ? -3.096 9.463 11.390 1.00 81.19 232 GLY A C 1
ATOM 1838 O O . GLY A 1 232 ? -2.775 10.149 10.420 1.00 81.19 232 GLY A O 1
ATOM 1839 N N . GLY A 1 233 ? -4.226 9.686 12.076 1.00 71.25 233 GLY A N 1
ATOM 1840 C CA . GLY A 1 233 ? -5.292 10.629 11.708 1.00 71.25 233 GLY A CA 1
ATOM 1841 C C . GLY A 1 233 ? -5.024 12.125 11.965 1.00 71.25 233 GLY A C 1
ATOM 1842 O O . GLY A 1 233 ? -3.885 12.594 11.998 1.00 71.25 233 GLY A O 1
ATOM 1843 N N . ASN A 1 234 ? -6.106 12.905 12.050 1.00 63.34 234 ASN A N 1
ATOM 1844 C CA . ASN A 1 234 ? -6.118 14.347 12.338 1.00 63.34 234 ASN A CA 1
ATOM 1845 C C . ASN A 1 234 ? -6.735 14.555 13.744 1.00 63.34 234 ASN A C 1
ATOM 1847 O O . ASN A 1 234 ? -7.827 14.028 13.972 1.00 63.34 234 ASN A O 1
ATOM 1851 N N . PRO A 1 235 ? -6.077 15.258 14.692 1.00 67.44 235 PRO A N 1
ATOM 1852 C CA . PRO A 1 235 ? -4.864 16.070 14.538 1.00 67.44 235 PRO A CA 1
ATOM 1853 C C . PRO A 1 235 ? -3.580 15.257 14.376 1.00 67.44 235 PRO A C 1
ATOM 1855 O O . PRO A 1 235 ? -3.397 14.204 14.981 1.00 67.44 235 PRO A O 1
ATOM 1858 N N . PHE A 1 236 ? -2.663 15.786 13.563 1.00 72.12 236 PHE A N 1
ATOM 1859 C CA . PHE A 1 236 ? -1.307 15.262 13.445 1.00 72.12 236 PHE A CA 1
ATOM 1860 C C . PHE A 1 236 ? -0.536 15.569 14.731 1.00 72.12 236 PHE A C 1
ATOM 1862 O O . PHE A 1 236 ? -0.203 16.718 15.016 1.00 72.12 236 PHE A O 1
ATOM 1869 N N . THR A 1 237 ? -0.284 14.534 15.527 1.00 78.75 237 THR A N 1
ATOM 1870 C CA . THR A 1 237 ? 0.443 14.626 16.801 1.00 78.75 237 THR A CA 1
ATOM 1871 C C . THR A 1 237 ? 1.749 13.834 16.736 1.00 78.75 237 THR A C 1
ATOM 1873 O O . THR A 1 237 ? 1.919 12.995 15.851 1.00 78.75 237 THR A O 1
ATOM 1876 N N . LEU A 1 238 ? 2.663 14.050 17.691 1.00 78.75 238 LEU A N 1
ATOM 1877 C CA . LEU A 1 238 ? 3.881 13.232 17.814 1.00 78.75 238 LEU A CA 1
ATOM 1878 C C . LEU A 1 238 ? 3.549 11.736 17.945 1.00 78.75 238 LEU A C 1
ATOM 1880 O O . LEU A 1 238 ? 4.093 10.928 17.204 1.00 78.75 238 LEU A O 1
ATOM 1884 N N . GLY A 1 239 ? 2.551 11.377 18.762 1.00 83.25 239 GLY A N 1
ATOM 1885 C CA . GLY A 1 239 ? 2.107 9.982 18.879 1.00 83.25 239 GLY A CA 1
ATOM 1886 C C . GLY A 1 239 ? 1.531 9.403 17.578 1.00 83.25 239 GLY A C 1
ATOM 1887 O O . GLY A 1 239 ? 1.629 8.200 17.332 1.00 83.25 239 GLY A O 1
ATOM 1888 N N . SER A 1 240 ? 0.971 10.247 16.700 1.00 81.88 240 SER A N 1
ATOM 1889 C CA . SER A 1 240 ? 0.580 9.818 15.350 1.00 81.88 240 SER A CA 1
ATOM 1890 C C . SER A 1 240 ? 1.800 9.497 14.488 1.00 81.88 240 SER A C 1
ATOM 1892 O O . SER A 1 240 ? 1.766 8.508 13.764 1.00 81.88 240 SER A O 1
ATOM 1894 N N . GLN A 1 241 ? 2.871 10.293 14.568 1.00 83.56 241 GLN A N 1
ATOM 1895 C CA . GLN A 1 241 ? 4.122 10.030 13.845 1.00 83.56 241 GLN A CA 1
ATOM 1896 C C . GLN A 1 241 ? 4.771 8.724 14.297 1.00 83.56 241 GLN A C 1
ATOM 1898 O O . GLN A 1 241 ? 5.133 7.913 13.447 1.00 83.56 241 GLN A O 1
ATOM 1903 N N . ASP A 1 242 ? 4.841 8.495 15.610 1.00 86.00 242 ASP A N 1
ATOM 1904 C CA . ASP A 1 242 ? 5.386 7.258 16.173 1.00 86.00 242 ASP A CA 1
ATOM 1905 C C . ASP A 1 242 ? 4.589 6.044 15.688 1.00 86.00 242 ASP A C 1
ATOM 1907 O O . ASP A 1 242 ? 5.164 5.089 15.174 1.00 86.00 242 ASP A O 1
ATOM 1911 N N . SER A 1 243 ? 3.255 6.126 15.732 1.00 87.94 243 SER A N 1
ATOM 1912 C CA . SER A 1 243 ? 2.377 5.067 15.222 1.00 87.94 243 SER A CA 1
ATOM 1913 C C . SER A 1 243 ? 2.607 4.787 13.735 1.00 87.94 243 SER A C 1
ATOM 1915 O O . SER A 1 243 ? 2.718 3.636 13.326 1.00 87.94 243 SER A O 1
ATOM 1917 N N . MET A 1 244 ? 2.723 5.834 12.912 1.00 87.25 244 MET A N 1
ATOM 1918 C CA . MET A 1 244 ? 2.991 5.694 11.478 1.00 87.25 244 MET A CA 1
ATOM 1919 C C . MET A 1 244 ? 4.349 5.049 11.196 1.00 87.25 244 MET A C 1
ATOM 1921 O O . MET A 1 244 ? 4.446 4.204 10.307 1.00 87.25 244 MET A O 1
ATOM 1925 N N . LYS A 1 245 ? 5.379 5.411 11.966 1.00 85.75 245 LYS A N 1
ATOM 1926 C CA . LYS A 1 245 ? 6.704 4.797 11.870 1.00 85.75 245 LYS A CA 1
ATOM 1927 C C . LYS A 1 245 ? 6.648 3.316 12.244 1.00 85.75 245 LYS A C 1
ATOM 1929 O O . LYS A 1 245 ? 7.121 2.486 11.477 1.00 85.75 245 LYS A O 1
ATOM 1934 N N . THR A 1 246 ? 6.001 2.976 13.359 1.00 88.69 246 THR A N 1
ATOM 1935 C CA . THR A 1 246 ? 5.825 1.579 13.778 1.00 88.69 246 THR A CA 1
ATOM 1936 C C . THR A 1 246 ? 5.067 0.766 12.731 1.00 88.69 246 THR A C 1
ATOM 1938 O O . THR A 1 246 ? 5.446 -0.368 12.455 1.00 88.69 246 THR A O 1
ATOM 1941 N N . ILE A 1 247 ? 4.037 1.333 12.095 1.00 89.44 247 ILE A N 1
ATOM 1942 C CA . ILE A 1 247 ? 3.329 0.658 10.999 1.00 89.44 247 ILE A CA 1
ATOM 1943 C C . ILE A 1 247 ? 4.279 0.353 9.834 1.00 89.44 247 ILE A C 1
ATOM 1945 O O . ILE A 1 247 ? 4.274 -0.771 9.339 1.00 89.44 247 ILE A O 1
ATOM 1949 N N . LEU A 1 248 ? 5.107 1.313 9.410 1.00 84.56 248 LEU A N 1
ATOM 1950 C CA . LEU A 1 248 ? 6.072 1.096 8.325 1.00 84.56 248 LEU A CA 1
ATOM 1951 C C . LEU A 1 248 ? 7.139 0.061 8.659 1.00 84.56 248 LEU A C 1
ATOM 1953 O O . LEU A 1 248 ? 7.558 -0.683 7.784 1.00 84.56 248 LEU A O 1
ATOM 1957 N N . GLU A 1 249 ? 7.571 -0.004 9.912 1.00 86.00 249 GLU A N 1
ATOM 1958 C CA . GLU A 1 249 ? 8.552 -0.995 10.362 1.00 86.00 249 GLU A CA 1
ATOM 1959 C C . GLU A 1 249 ? 7.969 -2.417 10.419 1.00 86.00 249 GLU A C 1
ATOM 1961 O O . GLU A 1 249 ? 8.723 -3.386 10.404 1.00 86.00 249 GLU A O 1
ATOM 1966 N N . ASN A 1 250 ? 6.639 -2.552 10.479 1.00 88.31 250 ASN A N 1
ATOM 1967 C CA . ASN A 1 250 ? 5.949 -3.837 10.622 1.00 88.31 250 ASN A CA 1
ATOM 1968 C C . ASN A 1 250 ? 5.200 -4.290 9.362 1.00 88.31 250 ASN A C 1
ATOM 1970 O O . ASN A 1 250 ? 4.704 -5.417 9.334 1.00 88.31 250 ASN A O 1
ATOM 1974 N N . ILE A 1 251 ? 5.083 -3.453 8.327 1.00 86.62 251 ILE A N 1
ATOM 1975 C CA . ILE A 1 251 ? 4.492 -3.899 7.065 1.00 86.62 251 ILE A CA 1
ATOM 1976 C C . ILE A 1 251 ? 5.467 -4.839 6.357 1.00 86.62 251 ILE A C 1
ATOM 1978 O O . ILE A 1 251 ? 6.600 -4.478 6.046 1.00 86.62 251 ILE A O 1
ATOM 1982 N N . LEU A 1 252 ? 5.023 -6.071 6.111 1.00 85.25 252 LEU A N 1
ATOM 1983 C CA . LEU A 1 252 ? 5.805 -7.018 5.330 1.00 85.25 252 LEU A CA 1
ATOM 1984 C C . LEU A 1 252 ? 5.629 -6.687 3.853 1.00 85.25 252 LEU A C 1
ATOM 1986 O O . LEU A 1 252 ? 4.496 -6.599 3.378 1.00 85.25 252 LEU A O 1
ATOM 1990 N N . ILE A 1 253 ? 6.739 -6.556 3.136 1.00 78.94 253 ILE A N 1
ATOM 1991 C CA . ILE A 1 253 ? 6.746 -6.407 1.686 1.00 78.94 253 ILE A CA 1
ATOM 1992 C C . ILE A 1 253 ? 7.695 -7.454 1.115 1.00 78.94 253 ILE A C 1
ATOM 1994 O O . ILE A 1 253 ? 8.869 -7.483 1.476 1.00 78.94 253 ILE A O 1
ATOM 1998 N N . ASP A 1 254 ? 7.169 -8.306 0.242 1.00 80.81 254 ASP A N 1
ATOM 1999 C CA . ASP A 1 254 ? 7.910 -9.364 -0.436 1.00 80.81 254 ASP A CA 1
ATOM 2000 C C . ASP A 1 254 ? 7.672 -9.296 -1.949 1.00 80.81 254 ASP A C 1
ATOM 2002 O O . ASP A 1 254 ? 6.580 -8.987 -2.427 1.00 80.81 254 ASP A O 1
ATOM 2006 N N . PHE A 1 255 ? 8.711 -9.578 -2.716 1.00 75.00 255 PHE A N 1
ATOM 2007 C CA . PHE A 1 255 ? 8.700 -9.546 -4.170 1.00 75.00 255 PHE A CA 1
ATOM 2008 C C . PHE A 1 255 ? 8.956 -10.962 -4.675 1.00 75.00 255 PHE A C 1
ATOM 2010 O O . PHE A 1 255 ? 9.988 -11.553 -4.358 1.00 75.00 255 PHE A O 1
ATOM 2017 N N . GLN A 1 256 ? 8.036 -11.503 -5.479 1.00 65.31 256 GLN A N 1
ATOM 2018 C CA . GLN A 1 256 ? 8.174 -12.837 -6.081 1.00 65.31 256 GLN A CA 1
ATOM 2019 C C . GLN A 1 256 ? 8.165 -12.795 -7.599 1.00 65.31 256 GLN A C 1
ATOM 2021 O O . GLN A 1 256 ? 7.477 -11.944 -8.210 1.00 65.31 256 GLN A O 1
#

Mean predicted aligned error: 11.89 Å

pLDDT: mean 72.57, std 17.86, range [30.23, 94.75]

Organism: NCBI:txid884107

Secondary structure (DSSP, 8-state):
-----------------------------GGG--EEEEEEEEETTEE--TT-EEE-TTS-EEEEEEEEEEEEEEEEE-SS-EEE--GGGGGT-EEEESSS--EEEE---SEEE-S-EEEEEEB--TTTSSS--GGGS-TTSGGG-GGGEETTTEEEEEEEEEEEE-TT-SSTTTSEEEEEEEEE--TT---EEEEEE--EEEBTTB-EEEEEEEE-HHHHTSS-TTT--EES-SS--HHHHHHHHHHHHH-EEEE-

Solvent-accessible surface area (backbone atoms only — not comparable to full-atom values): 14864 Å² total; per-residue (Å²): 137,83,88,82,88,83,86,91,79,90,78,89,85,79,86,84,80,90,78,73,75,84,68,84,87,78,75,78,60,86,82,70,54,38,29,27,41,26,62,42,50,28,43,88,94,36,73,52,39,67,88,43,76,40,80,49,92,74,77,30,36,36,29,48,64,37,46,31,49,29,34,28,67,44,34,40,39,40,76,86,53,72,47,61,35,50,82,74,36,80,63,54,44,40,51,78,46,65,71,73,56,73,42,82,48,29,68,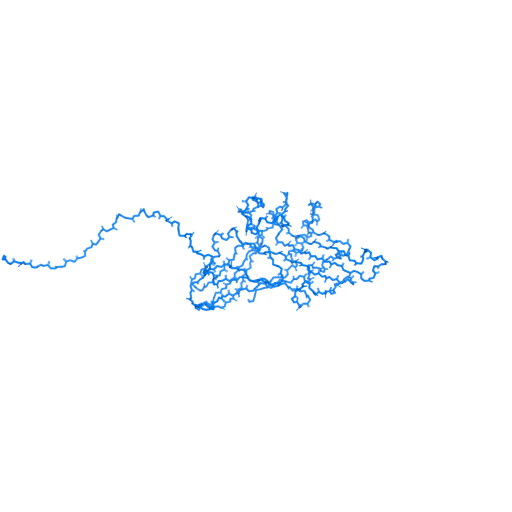74,77,70,44,79,43,52,87,13,24,38,32,39,22,38,21,61,57,75,92,79,56,65,83,68,54,30,87,79,41,58,86,89,24,56,68,30,45,61,91,47,48,41,98,93,54,33,43,42,24,32,37,39,34,31,40,28,35,31,87,81,48,91,46,81,80,61,20,59,39,68,32,39,41,35,26,60,43,41,96,86,53,72,57,49,76,47,77,37,81,48,68,52,56,33,47,103,88,40,59,43,73,43,40,36,39,34,37,43,44,58,44,64,59,73,48,58,44,81,85,53,29,67,39,45,53,86,78,84,42,71,72,30,52,53,49,29,49,53,39,64,76,42,48,43,76,47,69,108

Sequence (256 aa):
MHQKFTSISLICLAALACNKDIEKILDFEYEERNIYIAPVFFYSGAVARADTLFATSYNTYLQIESANLIFSNFFVSTDIDTFYTDSLLRKQSIFSLTFQGKVPAGYVRSGTFRGGGYGCQFGLDSAVNFGTRPADYPPSHPLANTAIWEKDAGYDILQIKGVVIDSAAADSTQIVKPFLIRVRNLLNFEPIPQFQLKNFNIDNQRSATFECYIGLEAVLNLYNLHQTPIIGGNPFTLGSQDSMKTILENILIDFQ

Foldseek 3Di:
DDDDDDDDDDDDPPPPDPDDDPPPPPPPPPPQFQEWEKEFEDAPRDTQAQPDWDQAPVQKIWGWNFKFAAWPKKWKFAPVDIGIQDPVCLQARTDGDHRTDIDRRGDDDFDWGAPMKMKIWQDDDPVRAQPAALVNHDPPGPRVDPVQADPVFGGFNMKIKTWMANPPDPDPVLRIDIAIATATRHPPDGTHMDMDGDIDGDDPPHGDYKYKYKYCHQVVRVDPCSVVRYALDPPRDPRSNVNNVVSVVRIDIDID